Protein AF-A0A6L4ZQK4-F1 (afdb_monomer)

Solvent-accessible surface area (backbone atoms only — not comparable to full-atom values): 13920 Å² total; per-residue (Å²): 132,81,82,74,76,65,49,80,47,76,47,76,42,68,51,59,50,63,44,78,81,44,74,77,43,32,74,73,25,22,8,55,38,61,48,98,86,69,48,77,76,42,92,36,8,42,23,37,34,50,35,33,38,40,35,43,26,31,81,95,42,65,87,54,57,48,79,42,86,38,62,93,63,48,44,72,42,69,90,77,30,34,59,32,80,60,13,45,57,33,11,26,36,53,41,84,71,48,76,46,76,70,63,89,84,68,50,63,37,77,76,14,24,28,77,42,49,52,59,55,81,66,50,86,79,54,80,60,45,38,30,45,35,23,39,31,70,71,47,64,67,58,93,78,36,88,87,56,67,43,51,31,34,38,37,38,33,40,40,75,83,55,96,56,89,35,27,45,44,25,40,27,52,61,58,35,59,68,35,47,58,48,23,52,78,57,97,64,36,31,41,35,45,75,43,43,34,44,47,66,46,93,69,28,36,46,36,43,35,40,35,49,42,31,43,29,47,84,91,43,57,34,65,85,64,44,43,32,34,38,41,35,32,32,31,56,83,42,82,46,48,74,56,68,46,79,48,77,48,75,48,78,62,79,129

Radius of gyration: 21.52 Å; Cα contacts (8 Å, |Δi|>4): 621; chains: 1; bounding box: 56×50×65 Å

pLDDT: mean 87.92, std 11.18, range [45.53, 98.06]

Nearest PDB structures (foldseek):
  3t20-assembly1_A  TM=1.882E-01  e=3.904E+00  Pseudomonas aeruginosa
  8huc-assembly1_C  TM=1.708E-01  e=5.909E+00  Pseudomonas aeruginosa UCBPP-PA14
  8huc-assembly2_D  TM=1.720E-01  e=8.491E+00  Pseudomonas aeruginosa UCBPP-PA14

Secondary structure (DSSP, 8-state):
-PPPPPEEEEEEEEEEE-----TT--SS-BS-EE-TTS-EEE--BEEEEEEEEEEEEETTEEEEEEEEEE-TT-EE-GGG-BB-TTSHHHHS-EEEEEEEE--TT--TTTTT-EEPB-SS------SSEEEEEEEEE----GGGSSS---EEEEEEEEESS-SS--EEEEEE-TTB-TT-SEEEEETTEEEEEEEEEEEEETTTEEEEEEEEEEEEETTEEESSSSEEEEEEE--TTSS-SS--EEEEEEE----

Foldseek 3Di:
DPDADKDKDKDWDWDFDADDQFPQARLVQWHFDADPVRHTPDGFGWTKTGFMWMKIAHPVCRVRIDIDGDCPPMDTDPVPGDGDCLHCLLWAQWAFDGKDWDDAPDDVLQVLWAFAAEPGDADDEHPPKMWTKIKDFPADPPPPAPPDTFIKIKIWMFHDPDPDTHITITMHTAQGHRNAQWHDRDDQKIKHFDHWYWHDDPSQWIKIKGWFIWIAGPNDTPPPFWGKMKIWTGHSNSPDNNDIDIDIDTDGDDD

Structure (mmCIF, N/CA/C/O backbone):
data_AF-A0A6L4ZQK4-F1
#
_entry.id   AF-A0A6L4ZQK4-F1
#
loop_
_atom_site.group_PDB
_atom_site.id
_atom_site.type_symbol
_atom_site.label_atom_id
_atom_site.label_alt_id
_atom_site.label_comp_id
_atom_site.label_asym_id
_atom_site.label_entity_id
_atom_site.label_seq_id
_atom_site.pdbx_PDB_ins_code
_atom_site.Cartn_x
_atom_site.Cartn_y
_atom_site.Cartn_z
_atom_site.occupancy
_atom_site.B_iso_or_equiv
_atom_site.auth_seq_id
_atom_site.auth_comp_id
_atom_site.auth_asym_id
_atom_site.auth_atom_id
_atom_site.pdbx_PDB_model_num
ATOM 1 N N . MET A 1 1 ? 9.295 -18.823 -44.319 1.00 45.53 1 MET A N 1
ATOM 2 C CA . MET A 1 1 ? 10.252 -17.826 -43.798 1.00 45.53 1 MET A CA 1
ATOM 3 C C . MET A 1 1 ? 10.591 -18.244 -42.381 1.00 45.53 1 MET A C 1
ATOM 5 O O . MET A 1 1 ? 9.676 -18.327 -41.574 1.00 45.53 1 MET A O 1
ATOM 9 N N . GLN A 1 2 ? 11.841 -18.618 -42.104 1.00 47.19 2 GLN A N 1
ATOM 10 C CA . GLN A 1 2 ? 12.283 -18.809 -40.720 1.00 47.19 2 GLN A CA 1
ATOM 11 C C . GLN A 1 2 ? 12.341 -17.425 -40.070 1.00 47.19 2 GLN A C 1
ATOM 13 O O . GLN A 1 2 ? 12.891 -16.502 -40.668 1.00 47.19 2 GLN A O 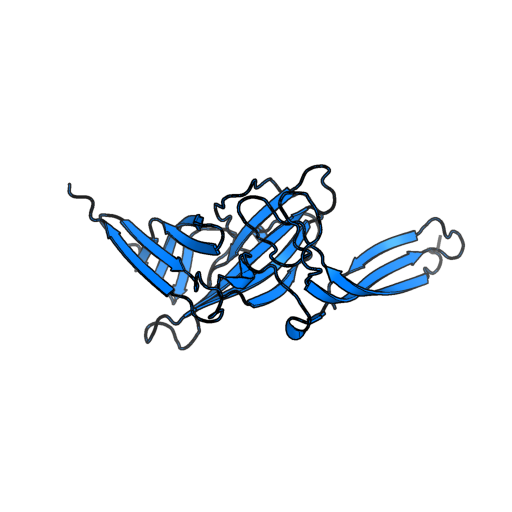1
ATOM 18 N N . ALA A 1 3 ? 11.732 -17.260 -38.897 1.00 57.50 3 ALA A N 1
ATOM 19 C CA . ALA A 1 3 ? 11.976 -16.073 -38.090 1.00 57.50 3 ALA A CA 1
ATOM 20 C C . ALA A 1 3 ? 13.483 -16.032 -37.790 1.00 57.50 3 ALA A C 1
ATOM 22 O O . ALA A 1 3 ? 14.018 -17.004 -37.256 1.00 57.50 3 ALA A O 1
ATOM 23 N N . GLY A 1 4 ? 14.170 -14.963 -38.206 1.00 67.19 4 GLY A N 1
ATOM 24 C CA . GLY A 1 4 ? 15.587 -14.775 -37.896 1.00 67.19 4 GLY A CA 1
ATOM 25 C C . GLY A 1 4 ? 15.814 -14.847 -36.385 1.00 67.19 4 GLY A C 1
ATOM 26 O O . GLY A 1 4 ? 14.946 -14.441 -35.608 1.00 67.19 4 GLY A O 1
ATOM 27 N N . ALA A 1 5 ? 16.953 -15.402 -35.964 1.00 84.88 5 ALA A N 1
ATOM 28 C CA . ALA A 1 5 ? 17.294 -15.516 -34.550 1.00 84.88 5 ALA A CA 1
ATOM 29 C C . ALA A 1 5 ? 17.278 -14.124 -33.893 1.00 84.88 5 ALA A C 1
ATOM 31 O O . ALA A 1 5 ? 17.961 -13.209 -34.355 1.00 84.88 5 ALA A O 1
ATOM 32 N N . ARG A 1 6 ? 16.477 -13.956 -32.835 1.00 91.75 6 ARG A N 1
ATOM 33 C CA . ARG A 1 6 ? 16.426 -12.711 -32.057 1.00 91.75 6 ARG A CA 1
ATOM 34 C C . ARG A 1 6 ? 17.542 -12.700 -31.017 1.00 91.75 6 ARG A C 1
ATOM 36 O O . ARG A 1 6 ? 17.917 -13.749 -30.494 1.00 91.75 6 ARG A O 1
ATOM 43 N N . VAL A 1 7 ? 18.065 -11.512 -30.730 1.00 93.94 7 VAL A N 1
ATOM 44 C CA . VAL A 1 7 ? 19.021 -11.284 -29.643 1.00 93.94 7 VAL A CA 1
ATOM 45 C C . VAL A 1 7 ? 18.247 -10.834 -28.411 1.00 93.94 7 VAL A C 1
ATOM 47 O O . VAL A 1 7 ? 17.473 -9.880 -28.487 1.00 93.94 7 VAL A O 1
ATOM 50 N N . GLU A 1 8 ? 18.487 -11.507 -27.287 1.00 95.44 8 GLU A N 1
ATOM 51 C CA . GLU A 1 8 ? 17.916 -11.177 -25.979 1.00 95.44 8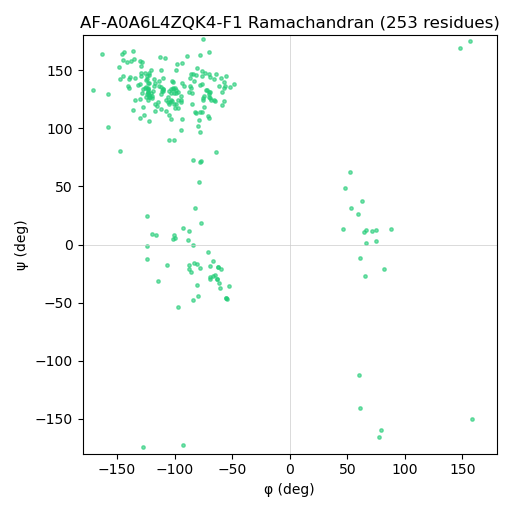 GLU A CA 1
ATOM 52 C C . GLU A 1 8 ? 18.957 -10.447 -25.125 1.00 95.44 8 GLU A C 1
ATOM 54 O O . GLU A 1 8 ? 20.126 -10.831 -25.066 1.00 95.44 8 GLU A O 1
ATOM 59 N N . THR A 1 9 ? 18.555 -9.369 -24.463 1.00 94.56 9 THR A N 1
ATOM 60 C CA . THR A 1 9 ? 19.410 -8.560 -23.587 1.00 94.56 9 THR A CA 1
ATOM 61 C C . THR A 1 9 ? 18.635 -8.163 -22.340 1.00 94.56 9 THR A C 1
ATOM 63 O O . THR A 1 9 ? 17.442 -7.885 -22.409 1.00 94.56 9 THR A O 1
ATOM 66 N N . ARG A 1 10 ? 19.312 -8.111 -21.190 1.00 96.00 10 ARG A N 1
ATOM 67 C CA . ARG A 1 10 ? 18.728 -7.657 -19.926 1.00 96.00 10 ARG A CA 1
ATOM 68 C C . ARG A 1 10 ? 19.518 -6.487 -19.365 1.00 96.00 10 ARG A C 1
ATOM 70 O O . ARG A 1 10 ? 20.721 -6.597 -19.144 1.00 96.00 10 ARG A O 1
ATOM 77 N N . PHE A 1 11 ? 18.814 -5.403 -19.073 1.00 96.69 11 PHE A N 1
ATOM 78 C CA . PHE A 1 11 ? 19.334 -4.264 -18.327 1.00 96.69 11 PHE A CA 1
ATOM 79 C C . PHE A 1 11 ? 18.888 -4.382 -16.873 1.00 96.69 11 PHE A C 1
ATOM 81 O O . PHE A 1 11 ? 17.707 -4.608 -16.622 1.00 96.69 11 PHE A O 1
ATOM 88 N N . LEU A 1 12 ? 19.819 -4.241 -15.929 1.00 97.25 12 LEU A N 1
ATOM 89 C CA . LEU A 1 12 ? 19.536 -4.287 -14.495 1.00 97.25 12 LEU A CA 1
ATOM 90 C C . LEU A 1 12 ? 19.715 -2.905 -13.873 1.00 97.25 12 LEU A C 1
ATOM 92 O O . LEU A 1 12 ? 20.738 -2.252 -14.076 1.00 97.25 12 LEU A O 1
ATOM 96 N N . PHE A 1 13 ? 18.729 -2.498 -13.082 1.00 97.06 13 PHE A N 1
ATOM 97 C CA . PHE A 1 13 ? 18.658 -1.199 -1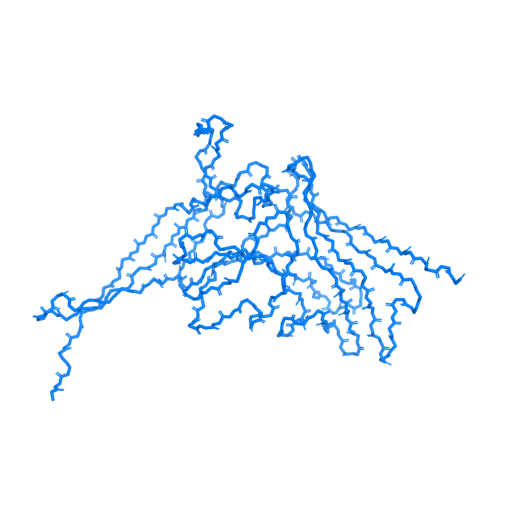2.432 1.00 97.06 13 PHE A CA 1
ATOM 98 C C . PHE A 1 13 ? 18.588 -1.340 -10.912 1.00 97.06 13 PHE A C 1
ATOM 100 O O . PHE A 1 13 ? 18.049 -2.304 -10.360 1.00 97.06 13 PHE A O 1
ATOM 107 N N . TRP A 1 14 ? 19.129 -0.319 -10.258 1.00 97.12 14 TRP A N 1
ATOM 108 C CA . TRP A 1 14 ? 19.282 -0.182 -8.816 1.00 97.12 14 TRP A CA 1
ATOM 109 C C . TRP A 1 14 ? 19.086 1.296 -8.499 1.00 97.12 14 TRP A C 1
ATOM 111 O O . TRP A 1 14 ? 19.493 2.150 -9.293 1.00 97.12 14 TRP A O 1
ATOM 121 N N . GLY A 1 15 ? 18.487 1.618 -7.362 1.00 96.50 15 GLY A N 1
ATOM 122 C CA . GLY A 1 15 ? 18.275 3.009 -6.983 1.00 96.50 15 GLY A CA 1
ATOM 123 C C . GLY A 1 15 ? 17.151 3.170 -5.979 1.00 96.50 15 GLY A C 1
ATOM 124 O O . GLY A 1 15 ? 16.895 2.277 -5.181 1.00 96.50 15 GLY A O 1
ATOM 125 N N . ASN A 1 16 ? 16.477 4.317 -6.026 1.00 96.44 16 ASN A N 1
ATOM 126 C CA . ASN A 1 16 ? 15.348 4.623 -5.156 1.00 96.44 16 ASN A CA 1
ATOM 127 C C . ASN A 1 16 ? 14.105 4.912 -6.001 1.00 96.44 16 ASN A C 1
ATOM 129 O O . ASN A 1 16 ? 14.143 5.770 -6.883 1.00 96.44 16 ASN A O 1
ATOM 133 N N . LEU A 1 17 ? 12.996 4.227 -5.718 1.00 95.81 17 LEU A N 1
ATOM 134 C CA . LEU A 1 17 ? 11.687 4.630 -6.225 1.00 95.81 17 LEU A CA 1
A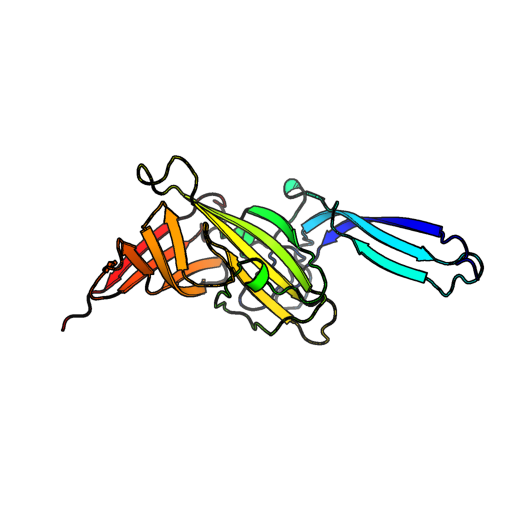TOM 135 C C . LEU A 1 17 ? 11.228 5.854 -5.428 1.00 95.81 17 LEU A C 1
ATOM 137 O O . LEU A 1 17 ? 11.072 5.788 -4.206 1.00 95.81 17 LEU A O 1
ATOM 141 N N . ASN A 1 18 ? 11.035 6.969 -6.126 1.00 95.38 18 ASN A N 1
ATOM 142 C CA . ASN A 1 18 ? 10.603 8.234 -5.546 1.00 95.38 18 ASN A CA 1
ATOM 143 C C . ASN A 1 18 ? 9.127 8.466 -5.895 1.00 95.38 18 ASN A C 1
ATOM 145 O O . ASN A 1 18 ? 8.814 8.999 -6.959 1.00 95.38 18 ASN A O 1
ATOM 149 N N . PHE A 1 19 ? 8.214 7.994 -5.043 1.00 94.88 19 PHE A N 1
ATOM 150 C CA . PHE A 1 19 ? 6.780 8.158 -5.281 1.00 94.88 19 PHE A CA 1
ATOM 151 C C . PHE A 1 19 ? 6.351 9.586 -4.975 1.00 94.88 19 PHE A C 1
ATOM 153 O O . PHE A 1 19 ? 6.892 10.224 -4.082 1.00 94.88 19 PHE A O 1
ATOM 160 N N . TYR A 1 20 ? 5.337 10.088 -5.674 1.00 91.00 20 TYR A N 1
ATOM 161 C CA . TYR A 1 20 ? 4.755 11.397 -5.381 1.00 91.00 20 TYR A CA 1
ATOM 162 C C . TYR A 1 20 ? 3.990 11.388 -4.041 1.00 91.00 20 TYR A C 1
ATOM 164 O O . TYR A 1 20 ? 3.367 10.384 -3.692 1.00 91.00 20 TYR A O 1
ATOM 172 N N . ASN A 1 21 ? 4.038 12.492 -3.284 1.00 91.31 21 ASN A N 1
ATOM 173 C CA . ASN A 1 21 ? 3.256 12.652 -2.051 1.00 91.31 21 ASN A CA 1
ATOM 174 C C . ASN A 1 21 ? 1.807 13.007 -2.402 1.00 91.31 21 ASN A C 1
ATOM 176 O O . ASN A 1 21 ? 1.542 14.129 -2.836 1.00 91.31 21 ASN A O 1
ATOM 180 N N . LEU A 1 22 ? 0.876 12.068 -2.227 1.00 90.94 22 LEU A N 1
ATOM 181 C CA . LEU A 1 22 ? -0.526 12.316 -2.549 1.00 90.94 22 LEU A CA 1
ATOM 182 C C . LEU A 1 22 ? -1.171 13.205 -1.469 1.00 90.94 22 LEU A C 1
ATOM 184 O O . LEU A 1 22 ? -1.139 12.841 -0.290 1.00 90.94 22 LEU A O 1
ATOM 188 N N . PRO A 1 23 ? -1.796 14.340 -1.836 1.00 87.69 23 PRO A N 1
ATOM 189 C CA . PRO A 1 23 ? -2.449 15.211 -0.864 1.00 87.69 23 PRO A CA 1
ATOM 190 C C . PRO A 1 23 ? -3.515 14.471 -0.047 1.00 87.69 23 PRO A C 1
ATOM 192 O O . PRO A 1 23 ? -4.330 13.740 -0.605 1.00 87.69 23 PRO A O 1
ATOM 195 N N . GLY A 1 24 ? -3.517 14.680 1.271 1.00 89.38 24 GLY A N 1
ATOM 196 C CA . GLY A 1 24 ? -4.501 14.108 2.200 1.00 89.38 24 GLY A CA 1
ATOM 197 C C . GLY A 1 24 ? -4.235 12.662 2.636 1.00 89.38 24 GLY A C 1
ATOM 198 O O . GLY A 1 24 ? -4.721 12.260 3.693 1.00 89.38 24 GLY A O 1
ATOM 199 N N . PHE A 1 25 ? -3.447 11.889 1.881 1.00 94.75 25 PHE A N 1
ATOM 200 C CA . PHE A 1 25 ? -3.132 10.501 2.221 1.00 94.75 25 PHE A CA 1
ATOM 201 C C . PHE A 1 25 ? -1.841 10.022 1.549 1.00 94.75 25 PHE A C 1
ATOM 203 O O . PHE A 1 25 ? -1.866 9.627 0.382 1.00 94.75 25 PHE A O 1
ATOM 210 N N . ASP A 1 26 ? -0.720 9.972 2.274 1.00 94.81 26 ASP A N 1
ATOM 211 C CA . ASP A 1 26 ? 0.553 9.498 1.709 1.00 94.81 26 ASP A CA 1
ATOM 212 C C . ASP A 1 26 ? 0.606 7.958 1.612 1.00 94.81 26 ASP A C 1
ATOM 214 O O . ASP A 1 26 ? 1.319 7.269 2.351 1.00 94.81 26 ASP A O 1
ATOM 218 N N . LEU A 1 27 ? -0.192 7.427 0.678 1.00 96.06 27 LEU A N 1
ATOM 219 C CA . LEU A 1 27 ? -0.404 6.004 0.414 1.00 96.06 27 LEU A CA 1
ATOM 220 C C . LEU A 1 27 ? 0.905 5.256 0.141 1.00 96.06 27 LEU A C 1
ATOM 222 O O . LEU A 1 27 ? 1.106 4.158 0.651 1.00 96.06 27 LEU A O 1
ATOM 226 N N . PHE A 1 28 ? 1.766 5.831 -0.703 1.00 97.00 28 PHE A N 1
ATOM 227 C CA . PHE A 1 28 ? 3.000 5.181 -1.143 1.00 97.00 28 PHE A CA 1
ATOM 228 C C . PHE A 1 28 ? 4.151 5.402 -0.173 1.00 97.00 28 PHE A C 1
ATOM 230 O O . PHE A 1 28 ? 5.060 4.581 -0.147 1.00 97.00 28 PHE A O 1
ATOM 237 N N . SER A 1 29 ? 4.107 6.469 0.633 1.00 96.75 29 SER A N 1
ATOM 238 C CA . SER A 1 29 ? 4.986 6.744 1.775 1.00 96.75 29 SER A CA 1
ATOM 239 C C . SER A 1 29 ? 6.470 6.991 1.491 1.00 96.75 29 SER A C 1
ATOM 241 O O . SER A 1 29 ? 7.133 7.682 2.264 1.00 96.75 29 SER A O 1
ATOM 243 N N . PHE A 1 30 ? 7.019 6.452 0.407 1.00 97.56 30 PHE A N 1
ATOM 244 C CA . PHE A 1 30 ? 8.435 6.530 0.075 1.00 97.56 30 PHE A CA 1
ATOM 245 C C . PHE A 1 30 ? 8.695 7.557 -1.022 1.00 97.56 30 PHE A C 1
ATOM 247 O O . PHE A 1 30 ? 8.159 7.462 -2.121 1.00 97.56 30 PHE A O 1
ATOM 254 N N . GLY A 1 31 ? 9.565 8.521 -0.752 1.00 95.75 31 GLY A N 1
ATOM 255 C CA . GLY A 1 31 ? 9.978 9.520 -1.729 1.00 95.75 31 GLY A CA 1
ATOM 256 C C . GLY A 1 31 ? 10.482 10.783 -1.056 1.00 95.75 31 GLY A C 1
ATOM 257 O O . GLY A 1 31 ? 10.417 10.916 0.167 1.00 95.75 31 GLY A O 1
ATOM 258 N N . SER A 1 32 ? 10.969 11.720 -1.860 1.00 94.75 32 SER A N 1
ATOM 259 C CA . SER A 1 32 ? 11.407 13.023 -1.378 1.00 94.75 32 SER A CA 1
ATOM 260 C C . SER A 1 32 ? 10.257 13.758 -0.689 1.00 94.75 32 SER A C 1
ATOM 262 O O . SER A 1 32 ? 9.087 13.658 -1.087 1.00 94.75 32 SER A O 1
ATOM 264 N N . ALA A 1 33 ? 10.595 14.485 0.371 1.00 91.50 33 ALA A N 1
ATOM 265 C CA . ALA A 1 33 ? 9.687 15.383 1.065 1.00 91.50 33 ALA A CA 1
ATOM 266 C C . ALA A 1 33 ? 9.972 16.821 0.632 1.00 91.50 33 ALA A C 1
ATOM 268 O O . ALA A 1 33 ? 11.129 17.224 0.511 1.00 91.50 33 ALA A O 1
ATOM 269 N N . TYR A 1 34 ? 8.908 17.596 0.437 1.00 89.62 34 TYR A N 1
ATOM 270 C CA . TYR A 1 34 ? 8.971 18.994 0.024 1.00 89.62 34 TYR A CA 1
ATOM 271 C C . TYR A 1 34 ? 8.217 19.857 1.034 1.00 89.62 34 TYR A C 1
ATOM 273 O O . TYR A 1 34 ? 7.206 19.421 1.590 1.00 89.62 34 TYR A O 1
ATOM 281 N N . ASN A 1 35 ? 8.700 21.073 1.282 1.00 86.25 35 ASN A N 1
ATOM 282 C CA . ASN A 1 35 ? 7.952 22.059 2.057 1.00 86.25 35 ASN A CA 1
ATOM 283 C C . ASN A 1 35 ? 6.802 22.662 1.228 1.00 86.25 35 ASN A C 1
ATOM 285 O O . ASN A 1 35 ? 6.641 22.383 0.040 1.00 86.25 35 ASN A O 1
ATOM 289 N N . GLN A 1 36 ? 6.001 23.527 1.853 1.00 84.25 36 GLN A N 1
ATOM 290 C CA . GLN A 1 36 ? 4.870 24.195 1.196 1.00 84.25 36 GLN A CA 1
ATOM 291 C C . GLN A 1 36 ? 5.292 25.104 0.028 1.00 84.25 36 GLN A C 1
ATOM 293 O O . GLN A 1 36 ? 4.474 25.420 -0.830 1.00 84.25 36 GLN A O 1
ATOM 298 N N . GLN A 1 37 ? 6.562 25.512 -0.021 1.00 87.38 37 GLN A N 1
ATOM 299 C CA . GLN A 1 37 ? 7.158 26.300 -1.098 1.00 87.38 37 GLN A CA 1
ATOM 300 C C . GLN A 1 37 ? 7.729 25.423 -2.229 1.00 87.38 37 GLN A C 1
ATOM 302 O O . GLN A 1 37 ? 8.342 25.948 -3.156 1.00 87.38 37 GLN A O 1
ATOM 307 N N . GLY A 1 38 ? 7.553 24.098 -2.164 1.00 85.00 38 GLY A N 1
ATOM 308 C CA . GLY A 1 38 ? 8.045 23.153 -3.167 1.00 85.00 38 GLY A CA 1
ATOM 309 C C . GLY A 1 38 ? 9.553 22.902 -3.113 1.00 85.00 38 GLY A C 1
ATOM 310 O O . GLY A 1 38 ? 10.104 22.316 -4.040 1.00 85.00 38 GLY A O 1
ATOM 311 N N . GLN A 1 39 ? 10.238 23.329 -2.051 1.00 88.69 39 GLN A N 1
ATOM 312 C CA . GLN A 1 39 ? 11.659 23.051 -1.858 1.00 88.69 39 GLN A CA 1
ATOM 313 C C . GLN A 1 39 ? 11.829 21.691 -1.191 1.00 88.69 39 GLN A C 1
ATOM 315 O O . GLN A 1 39 ? 11.139 21.380 -0.218 1.00 88.69 39 GLN A O 1
ATOM 320 N N . GLU A 1 40 ? 12.754 20.887 -1.708 1.00 89.69 40 GLU A N 1
ATOM 321 C CA . GLU A 1 40 ? 13.072 19.583 -1.133 1.00 89.69 40 GLU A CA 1
ATOM 322 C C . GLU A 1 40 ? 13.694 19.760 0.255 1.00 89.69 40 GLU A C 1
ATOM 324 O O . GLU A 1 40 ? 14.682 20.474 0.422 1.00 89.69 40 GLU A O 1
ATOM 329 N N . ILE A 1 41 ? 13.093 19.118 1.255 1.00 89.44 41 ILE A N 1
ATOM 330 C CA . ILE A 1 41 ? 13.560 19.134 2.648 1.00 89.44 41 ILE A CA 1
ATOM 331 C C . ILE A 1 41 ? 14.208 17.810 3.057 1.00 89.44 41 ILE A C 1
ATOM 333 O O . ILE A 1 41 ? 14.917 17.755 4.057 1.00 89.44 41 ILE A O 1
ATOM 337 N N . SER A 1 42 ? 13.968 16.736 2.303 1.00 88.06 42 SER A N 1
ATOM 338 C CA . SER A 1 42 ? 14.593 15.435 2.524 1.00 88.06 42 SER A CA 1
ATOM 339 C C . SER A 1 42 ? 14.566 14.617 1.238 1.00 88.06 42 SER A C 1
ATOM 341 O O . SER A 1 42 ? 13.501 14.463 0.634 1.00 88.06 42 SER A O 1
ATOM 343 N N . GLN A 1 43 ? 15.725 14.078 0.856 1.00 88.94 43 GLN A N 1
ATOM 344 C CA . GLN A 1 43 ? 15.839 13.106 -0.224 1.00 88.94 43 GLN A CA 1
ATOM 345 C C . GLN A 1 43 ? 15.487 11.722 0.319 1.00 88.94 43 GLN A C 1
ATOM 347 O O . GLN A 1 43 ? 16.210 11.176 1.152 1.00 88.94 43 GLN A O 1
ATOM 352 N N . GLY A 1 44 ? 14.372 11.167 -0.152 1.00 92.69 44 GLY A N 1
ATOM 353 C CA . GLY A 1 44 ? 13.863 9.872 0.290 1.00 92.69 44 GLY A CA 1
ATOM 354 C C . GLY A 1 44 ? 13.583 8.921 -0.865 1.00 92.69 44 GLY A C 1
ATOM 355 O O . GLY A 1 44 ? 13.865 9.212 -2.028 1.00 92.69 44 GLY A O 1
ATOM 356 N N . GLY A 1 45 ? 13.002 7.771 -0.541 1.00 97.00 45 GLY A N 1
ATOM 357 C CA . GLY A 1 45 ? 12.608 6.781 -1.535 1.00 97.00 45 GLY A CA 1
ATOM 358 C C . GLY A 1 45 ? 12.705 5.349 -1.039 1.00 97.00 45 GLY A C 1
ATOM 359 O O . GLY A 1 45 ? 13.243 5.062 0.031 1.00 97.00 45 GLY A O 1
ATOM 360 N N . LEU A 1 46 ? 12.136 4.453 -1.837 1.00 98.00 46 LEU A N 1
ATOM 361 C CA . LEU A 1 46 ? 12.159 3.019 -1.600 1.00 98.00 46 LEU A CA 1
ATOM 362 C C . LEU A 1 46 ? 13.348 2.433 -2.357 1.00 98.00 46 LEU A C 1
ATOM 364 O O . LEU A 1 46 ? 13.334 2.383 -3.589 1.00 98.00 46 LEU A O 1
ATOM 368 N N . ASN A 1 47 ? 14.380 2.034 -1.619 1.00 98.06 47 ASN A N 1
ATOM 369 C CA . ASN A 1 47 ? 15.601 1.500 -2.194 1.00 98.06 47 ASN A CA 1
ATOM 370 C C . ASN A 1 47 ? 15.345 0.126 -2.815 1.00 98.06 47 ASN A C 1
ATOM 372 O O . ASN A 1 47 ? 14.747 -0.747 -2.180 1.00 98.06 47 ASN A O 1
ATOM 376 N N . PHE A 1 48 ? 15.795 -0.062 -4.052 1.00 97.69 48 PHE A N 1
ATOM 377 C CA . PHE A 1 48 ? 15.614 -1.295 -4.797 1.00 97.69 48 PHE A CA 1
ATOM 378 C C . PHE A 1 48 ? 16.870 -1.716 -5.560 1.00 97.69 48 PHE A C 1
ATOM 380 O O . PHE A 1 48 ? 17.719 -0.907 -5.943 1.00 97.69 48 PHE A O 1
ATOM 387 N N . SER A 1 49 ? 16.921 -3.009 -5.857 1.00 97.44 49 SER A N 1
ATOM 388 C CA . SER A 1 49 ? 17.882 -3.650 -6.752 1.00 97.44 49 SER A CA 1
ATOM 389 C C . SER A 1 49 ? 17.171 -4.642 -7.671 1.00 97.44 49 SER A C 1
ATOM 391 O O . SER A 1 49 ? 16.015 -4.999 -7.430 1.00 97.44 49 SER A O 1
ATOM 393 N N . ASN A 1 50 ? 17.863 -5.093 -8.721 1.00 96.25 50 ASN A N 1
ATOM 394 C CA . ASN A 1 50 ? 17.392 -6.129 -9.647 1.00 96.25 50 ASN A CA 1
ATOM 395 C C . ASN A 1 50 ? 16.082 -5.805 -10.386 1.00 96.25 50 ASN A C 1
ATOM 397 O O . ASN A 1 50 ? 15.374 -6.711 -10.830 1.00 96.25 50 ASN A O 1
ATOM 401 N N . LEU A 1 51 ? 15.765 -4.523 -10.570 1.00 95.81 51 LEU A N 1
ATOM 402 C CA . LEU A 1 51 ? 14.735 -4.149 -11.532 1.00 95.81 51 LEU A CA 1
ATOM 403 C C . LEU A 1 51 ? 15.269 -4.427 -12.938 1.00 95.81 51 LEU A C 1
ATOM 405 O O . LEU A 1 51 ? 16.339 -3.929 -13.287 1.00 95.81 51 LEU A O 1
ATOM 409 N N . ALA A 1 52 ? 14.540 -5.195 -13.742 1.00 96.12 52 ALA A N 1
ATOM 410 C CA . ALA A 1 52 ? 14.987 -5.583 -15.069 1.00 96.12 52 ALA A CA 1
ATOM 411 C C . ALA A 1 52 ? 14.169 -4.907 -16.175 1.00 96.12 52 ALA A C 1
ATOM 413 O O . ALA A 1 52 ? 12.951 -4.750 -16.079 1.00 96.12 52 ALA A O 1
ATOM 414 N N . ILE A 1 53 ? 14.850 -4.561 -17.264 1.00 95.31 53 ILE A N 1
ATOM 415 C CA . ILE A 1 53 ? 14.220 -4.336 -18.563 1.00 95.31 53 ILE A CA 1
ATOM 416 C C . ILE A 1 53 ? 14.785 -5.386 -19.512 1.00 95.31 53 ILE A C 1
ATOM 418 O O . ILE A 1 53 ? 15.987 -5.398 -19.788 1.00 95.31 53 ILE A O 1
ATOM 422 N N . ASP A 1 54 ? 13.916 -6.275 -19.981 1.00 95.75 54 ASP A N 1
ATOM 423 C CA . ASP A 1 54 ? 14.246 -7.280 -20.986 1.00 95.75 54 ASP A CA 1
ATOM 424 C C . ASP A 1 54 ? 14.037 -6.675 -22.378 1.00 95.75 54 ASP A C 1
ATOM 426 O O . ASP A 1 54 ? 13.000 -6.071 -22.649 1.00 95.75 54 ASP A O 1
ATOM 430 N N . MET A 1 55 ? 15.019 -6.819 -23.260 1.00 95.69 55 MET A N 1
ATOM 431 C CA . MET A 1 55 ? 14.985 -6.341 -24.636 1.00 95.69 55 MET A CA 1
ATOM 432 C C . MET A 1 55 ? 15.201 -7.512 -25.587 1.00 95.69 55 MET A C 1
ATOM 434 O O . MET A 1 55 ? 16.201 -8.217 -25.482 1.00 95.69 55 MET A O 1
ATOM 438 N N . SER A 1 56 ? 14.306 -7.651 -26.561 1.00 95.88 56 SER A N 1
ATOM 439 C CA . SER A 1 56 ? 14.439 -8.601 -27.666 1.00 95.88 56 SER A CA 1
ATOM 440 C C . SER A 1 56 ? 14.457 -7.835 -28.978 1.00 95.88 56 SER A C 1
ATOM 442 O O . SER A 1 56 ? 13.545 -7.043 -29.230 1.00 95.88 56 SER A O 1
ATOM 444 N N . PHE A 1 57 ? 15.448 -8.058 -29.840 1.00 94.94 57 PHE A N 1
ATOM 445 C CA . PHE A 1 57 ? 15.507 -7.393 -31.146 1.00 94.94 57 PHE A CA 1
ATOM 446 C C . PHE A 1 57 ? 16.018 -8.298 -32.267 1.00 94.94 57 PHE A C 1
ATOM 448 O O . PHE A 1 57 ? 16.719 -9.284 -32.032 1.00 94.94 57 PHE A O 1
ATOM 455 N N . ASN A 1 58 ? 15.664 -7.951 -33.505 1.00 93.56 58 ASN A N 1
ATOM 456 C CA . ASN A 1 58 ? 16.215 -8.596 -34.693 1.00 93.56 58 ASN A CA 1
ATOM 457 C C . ASN A 1 58 ? 17.560 -7.937 -35.077 1.00 93.56 58 ASN A C 1
ATOM 459 O O . ASN A 1 58 ? 17.572 -6.741 -35.378 1.00 93.56 58 ASN A O 1
ATOM 463 N N . PRO A 1 59 ? 18.688 -8.673 -35.122 1.00 90.38 59 PRO A N 1
ATOM 464 C CA . PRO A 1 59 ? 19.987 -8.096 -35.474 1.00 90.38 59 PRO A CA 1
ATOM 465 C C . PRO A 1 59 ? 20.053 -7.572 -36.917 1.00 90.38 59 PRO A C 1
ATOM 467 O O . PRO A 1 59 ? 20.799 -6.634 -37.187 1.00 90.38 59 PRO A O 1
ATOM 470 N N . GLU A 1 60 ? 19.249 -8.116 -37.835 1.00 91.19 60 GLU A N 1
ATOM 471 C CA . GLU A 1 60 ? 19.160 -7.651 -39.227 1.00 91.19 60 GLU A CA 1
ATOM 472 C C . GLU A 1 60 ? 18.272 -6.404 -39.375 1.00 91.19 60 GLU A C 1
ATOM 474 O O . GLU A 1 60 ? 18.324 -5.703 -40.386 1.00 91.19 60 GLU A O 1
ATOM 479 N N . LYS A 1 61 ? 17.448 -6.107 -38.361 1.00 89.62 61 LYS A N 1
ATOM 480 C CA . LYS A 1 61 ? 16.555 -4.946 -38.325 1.00 89.62 61 LYS A CA 1
ATOM 481 C C . LYS A 1 61 ? 16.393 -4.454 -36.889 1.00 89.62 61 LYS A C 1
ATOM 483 O O . LYS A 1 61 ? 15.384 -4.714 -36.242 1.00 89.62 61 LYS A O 1
ATOM 488 N N . THR A 1 62 ? 17.368 -3.697 -36.400 1.00 82.19 62 THR A N 1
ATOM 489 C CA . THR A 1 62 ? 17.430 -3.248 -34.995 1.00 82.19 62 THR A CA 1
ATOM 490 C C . THR A 1 62 ? 16.262 -2.355 -34.560 1.00 82.19 62 THR A C 1
ATOM 492 O O . THR A 1 62 ? 15.976 -2.258 -33.369 1.00 82.19 62 THR A O 1
ATOM 495 N N . SER A 1 63 ? 15.545 -1.739 -35.506 1.00 87.00 63 SER A N 1
ATOM 496 C CA . SER A 1 63 ? 14.302 -1.007 -35.230 1.00 87.00 63 SER A CA 1
ATOM 497 C C . SER A 1 63 ? 13.130 -1.913 -34.833 1.00 87.00 63 SER A C 1
ATOM 499 O O . SER A 1 63 ? 12.176 -1.432 -34.230 1.00 87.00 63 SER A O 1
ATOM 501 N N . ASP A 1 64 ? 13.202 -3.215 -35.120 1.00 90.56 64 ASP A N 1
ATOM 502 C CA . ASP A 1 64 ? 12.304 -4.236 -34.578 1.00 90.56 64 ASP A CA 1
ATOM 503 C C . ASP A 1 64 ? 12.810 -4.695 -33.201 1.00 90.56 64 ASP A C 1
ATOM 505 O O . ASP A 1 64 ? 13.373 -5.783 -33.045 1.00 90.56 64 ASP A O 1
ATOM 509 N N . SER A 1 65 ? 12.644 -3.822 -32.205 1.00 92.44 65 SER A N 1
ATOM 510 C CA . SER A 1 65 ? 12.951 -4.105 -30.802 1.00 92.44 65 SER A CA 1
ATOM 511 C C . SER A 1 65 ? 11.701 -4.028 -29.931 1.00 92.44 65 SER A C 1
ATOM 513 O O . SER A 1 65 ? 10.828 -3.183 -30.129 1.00 92.44 65 SER A O 1
ATOM 515 N N . SER A 1 66 ? 11.623 -4.919 -28.948 1.00 93.62 66 SER A N 1
ATOM 516 C CA . SER A 1 66 ? 10.582 -4.935 -27.924 1.00 93.62 66 SER A CA 1
ATOM 517 C C . SER A 1 66 ? 11.222 -4.859 -26.548 1.00 93.62 66 SER A C 1
ATOM 519 O O . SER A 1 66 ? 12.169 -5.599 -26.278 1.00 93.62 66 SER A O 1
ATOM 521 N N . PHE A 1 67 ? 10.675 -4.009 -25.682 1.00 92.88 67 PHE A N 1
ATOM 522 C CA . PHE A 1 67 ? 11.101 -3.868 -24.294 1.00 92.88 67 PHE A CA 1
ATOM 523 C C . PHE A 1 67 ? 10.001 -4.369 -23.366 1.00 92.88 67 PHE A C 1
ATOM 525 O O . PHE A 1 67 ? 8.833 -4.024 -23.544 1.00 92.88 67 PHE A O 1
ATOM 532 N N . ASN A 1 68 ? 10.383 -5.145 -22.360 1.00 91.56 68 ASN A N 1
ATOM 533 C CA . ASN A 1 68 ? 9.490 -5.618 -21.321 1.00 91.56 68 ASN A CA 1
ATOM 534 C C . ASN A 1 68 ? 10.016 -5.192 -19.951 1.00 91.56 68 ASN A C 1
ATOM 536 O O . ASN A 1 68 ? 11.149 -5.499 -19.577 1.00 91.56 68 ASN A O 1
ATOM 540 N N . PHE A 1 69 ? 9.177 -4.487 -19.200 1.00 90.88 69 PHE A N 1
ATOM 541 C CA . PHE A 1 69 ? 9.466 -4.140 -17.816 1.00 90.88 69 PHE A CA 1
ATOM 542 C C . PHE A 1 69 ? 9.260 -5.378 -16.945 1.00 90.88 69 PHE A C 1
ATOM 544 O O . PHE A 1 69 ? 8.185 -5.978 -16.975 1.00 90.88 69 PHE A O 1
ATOM 551 N N . ASN A 1 70 ? 10.280 -5.774 -16.190 1.00 91.25 70 ASN A N 1
ATOM 552 C CA . ASN A 1 70 ? 10.285 -7.026 -15.451 1.00 91.25 70 ASN A CA 1
ATOM 553 C C . ASN A 1 70 ? 10.694 -6.792 -13.994 1.00 91.25 70 ASN A C 1
ATOM 555 O O . ASN A 1 70 ? 11.859 -6.537 -13.682 1.00 91.25 70 ASN A O 1
ATOM 559 N N . ILE A 1 71 ? 9.722 -6.931 -13.092 1.00 92.00 71 ILE A N 1
ATOM 560 C CA . ILE A 1 71 ? 9.949 -6.810 -11.647 1.00 92.00 71 ILE A CA 1
ATOM 561 C C . ILE A 1 71 ? 10.070 -8.161 -10.934 1.00 92.00 71 ILE A C 1
ATOM 563 O O . ILE A 1 71 ? 10.141 -8.190 -9.712 1.00 92.00 71 ILE A O 1
ATOM 567 N N . SER A 1 72 ? 10.083 -9.289 -11.654 1.00 89.94 72 SER A N 1
ATOM 568 C CA . SER A 1 72 ? 10.043 -10.633 -11.041 1.00 89.94 72 SER A CA 1
ATOM 569 C C . SER A 1 72 ? 11.208 -10.924 -10.090 1.00 89.94 72 SER A C 1
ATOM 571 O O . SER A 1 72 ? 11.102 -11.812 -9.247 1.00 89.94 72 SER A O 1
ATOM 573 N N . GLN A 1 73 ? 12.310 -10.184 -10.225 1.00 91.94 73 GLN A N 1
ATOM 574 C CA . GLN A 1 73 ? 13.505 -10.309 -9.396 1.00 91.94 73 GLN A CA 1
ATOM 575 C C . GLN A 1 73 ? 13.794 -9.057 -8.566 1.00 91.94 73 GLN A C 1
ATOM 577 O O . GLN A 1 73 ? 14.855 -9.003 -7.949 1.00 91.94 73 GLN A O 1
ATOM 582 N N . ILE A 1 74 ? 12.892 -8.065 -8.539 1.00 95.50 74 ILE A N 1
ATOM 583 C CA . ILE A 1 74 ? 13.118 -6.841 -7.767 1.00 95.50 74 ILE A CA 1
ATOM 584 C C . ILE A 1 74 ? 13.251 -7.176 -6.279 1.00 95.50 74 ILE A C 1
ATOM 586 O O . ILE A 1 74 ? 12.486 -7.971 -5.731 1.00 95.50 74 ILE A O 1
ATOM 590 N N . ILE A 1 75 ? 14.224 -6.556 -5.619 1.00 95.62 75 ILE A N 1
ATOM 591 C CA . ILE A 1 75 ? 14.446 -6.690 -4.178 1.00 95.62 75 ILE A CA 1
ATOM 592 C C . ILE A 1 75 ? 14.439 -5.296 -3.572 1.00 95.62 75 ILE A C 1
ATOM 594 O O . ILE A 1 75 ? 15.082 -4.394 -4.108 1.00 95.62 75 ILE A O 1
ATOM 598 N N . PHE A 1 76 ? 13.744 -5.135 -2.447 1.00 97.19 76 PHE A N 1
ATOM 599 C CA . PHE A 1 76 ? 13.732 -3.893 -1.683 1.00 97.19 76 PHE A CA 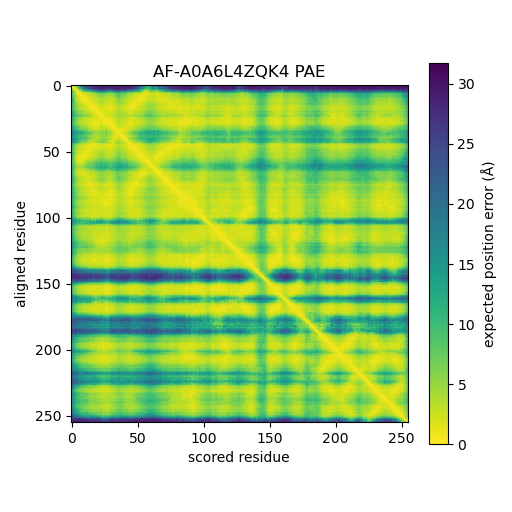1
ATOM 600 C C . PHE A 1 76 ? 14.645 -3.974 -0.469 1.00 97.19 76 PHE A C 1
ATOM 602 O O . PHE A 1 76 ? 14.574 -4.927 0.308 1.00 97.19 76 PHE A O 1
ATOM 609 N N . ASP A 1 77 ? 15.449 -2.934 -0.280 1.00 96.75 77 ASP A N 1
ATOM 610 C CA . ASP A 1 77 ? 16.249 -2.751 0.922 1.00 96.75 77 ASP A CA 1
ATOM 611 C C . ASP A 1 77 ? 15.559 -1.740 1.838 1.00 96.75 77 ASP A C 1
ATOM 613 O O . ASP A 1 77 ? 15.769 -0.529 1.757 1.00 96.75 77 ASP A O 1
ATOM 617 N N . ILE A 1 78 ? 14.703 -2.250 2.724 1.00 95.25 78 ILE A N 1
ATOM 618 C CA . ILE A 1 78 ? 13.973 -1.413 3.683 1.00 95.25 78 ILE A CA 1
ATOM 619 C C . ILE A 1 78 ? 14.918 -0.692 4.648 1.00 95.25 78 ILE A C 1
ATOM 621 O O . ILE A 1 78 ? 14.597 0.413 5.072 1.00 95.25 78 ILE A O 1
ATOM 625 N N . SER A 1 79 ? 16.081 -1.269 4.963 1.00 94.56 79 SER A N 1
ATOM 626 C CA . SER A 1 79 ? 17.033 -0.662 5.900 1.00 94.56 79 SER A CA 1
ATOM 627 C C . SER A 1 79 ? 17.691 0.601 5.339 1.00 94.56 79 SER A C 1
ATOM 629 O O . SER A 1 79 ? 17.984 1.522 6.096 1.00 94.56 79 SER A O 1
ATOM 631 N N . ASN A 1 80 ? 17.843 0.667 4.013 1.00 95.56 80 ASN A N 1
ATOM 632 C CA . ASN A 1 80 ? 18.343 1.834 3.282 1.00 95.56 80 ASN A CA 1
ATOM 633 C C . ASN A 1 80 ? 17.229 2.660 2.616 1.00 95.56 80 ASN A C 1
ATOM 635 O O . ASN A 1 80 ? 17.508 3.615 1.892 1.00 95.56 80 ASN A O 1
ATOM 639 N N . SER A 1 81 ? 15.963 2.306 2.843 1.00 96.56 81 SER A N 1
ATOM 640 C CA . SER A 1 81 ? 14.814 3.072 2.362 1.00 96.56 81 SER A CA 1
ATOM 641 C C . SER A 1 81 ? 14.441 4.166 3.352 1.00 96.56 81 SER A C 1
ATOM 643 O O . SER A 1 81 ? 14.459 3.959 4.563 1.00 96.56 81 SER A O 1
ATOM 645 N N . LEU A 1 82 ? 14.016 5.317 2.835 1.00 95.94 82 LEU A N 1
ATOM 646 C CA . LEU A 1 82 ? 13.571 6.441 3.652 1.00 95.94 82 LEU A CA 1
ATOM 647 C C . LEU A 1 82 ? 12.136 6.819 3.282 1.00 95.94 82 LEU A C 1
ATOM 649 O O . LEU A 1 82 ? 11.874 7.398 2.223 1.00 95.94 82 LEU A O 1
ATOM 653 N N . ALA A 1 83 ? 11.204 6.469 4.168 1.00 95.81 83 ALA A N 1
ATOM 654 C CA . ALA A 1 83 ? 9.821 6.923 4.095 1.00 95.81 83 ALA A CA 1
ATOM 655 C C . ALA A 1 83 ? 9.689 8.342 4.654 1.00 95.81 83 ALA A C 1
ATOM 657 O O . ALA A 1 83 ? 10.439 8.741 5.547 1.00 95.81 83 ALA A O 1
ATOM 658 N N . ARG A 1 84 ? 8.701 9.100 4.171 1.00 95.06 84 ARG A N 1
ATOM 659 C CA . ARG A 1 84 ? 8.402 10.424 4.727 1.00 95.06 84 ARG A CA 1
ATOM 660 C C . ARG A 1 84 ? 7.947 10.289 6.175 1.00 95.06 84 ARG A C 1
ATOM 662 O O . ARG A 1 84 ? 7.265 9.322 6.530 1.00 95.06 84 ARG A O 1
ATOM 669 N N . SER A 1 85 ? 8.285 11.277 7.001 1.00 92.88 85 SER A N 1
ATOM 670 C CA . SER A 1 85 ? 7.972 11.267 8.435 1.00 92.88 85 SER A CA 1
ATOM 671 C C . SER A 1 85 ? 6.480 11.077 8.696 1.00 92.88 85 SER A C 1
ATOM 673 O O . SER A 1 85 ? 6.128 10.207 9.473 1.00 92.88 85 SER A O 1
ATOM 675 N N . ASN A 1 86 ? 5.620 11.801 7.972 1.00 92.94 86 ASN A N 1
ATOM 676 C CA . ASN A 1 86 ? 4.171 11.828 8.210 1.00 92.94 86 ASN A CA 1
ATOM 677 C C . ASN A 1 86 ? 3.403 10.797 7.363 1.00 92.94 86 ASN A C 1
ATOM 679 O O . ASN A 1 86 ? 2.189 10.892 7.197 1.00 92.94 86 ASN A O 1
ATOM 683 N N . SER A 1 87 ? 4.107 9.840 6.761 1.00 95.38 87 SER A N 1
ATOM 684 C CA . SER A 1 87 ? 3.500 8.900 5.822 1.00 95.38 87 SER A CA 1
ATOM 685 C C . SER A 1 87 ? 2.716 7.775 6.493 1.00 95.38 87 SER A C 1
ATOM 687 O O . SER A 1 87 ? 2.929 7.472 7.669 1.00 95.38 87 SER A O 1
ATOM 689 N N . LEU A 1 88 ? 1.858 7.097 5.719 1.00 96.69 88 LEU A N 1
ATOM 690 C CA . LEU A 1 88 ? 1.131 5.913 6.180 1.00 96.69 88 LEU A CA 1
ATOM 691 C C . LEU A 1 88 ? 2.094 4.847 6.722 1.00 96.69 88 LEU A C 1
ATOM 693 O O . LEU A 1 88 ? 1.885 4.332 7.815 1.00 96.69 88 LEU A O 1
ATOM 697 N N . TYR A 1 89 ? 3.173 4.544 5.994 1.00 96.38 89 TYR A N 1
ATOM 698 C CA . TYR A 1 89 ? 4.171 3.556 6.411 1.00 96.38 89 TYR A CA 1
ATOM 699 C C . TYR A 1 89 ? 4.852 3.940 7.732 1.00 96.38 89 TYR A C 1
ATOM 701 O O . TYR A 1 89 ? 5.199 3.059 8.510 1.00 96.38 89 TYR A O 1
ATOM 709 N N . SER A 1 90 ? 5.045 5.234 8.008 1.00 95.50 90 SER A N 1
ATOM 710 C CA . SER A 1 90 ? 5.692 5.712 9.240 1.00 95.50 90 SER A CA 1
ATOM 711 C C . SER A 1 90 ? 4.796 5.701 10.477 1.00 95.50 90 SER A C 1
ATOM 713 O O . SER A 1 90 ? 5.324 5.675 11.585 1.00 95.50 90 SER A O 1
ATOM 715 N N . HIS A 1 91 ? 3.474 5.680 10.304 1.00 96.81 91 HIS A N 1
ATOM 716 C CA . HIS A 1 91 ? 2.504 5.804 11.400 1.00 96.81 91 HIS A CA 1
ATOM 717 C C . HIS A 1 91 ? 1.504 4.646 11.502 1.00 96.81 91 HIS A C 1
ATOM 719 O O . HIS A 1 91 ? 0.650 4.631 12.389 1.00 96.81 91 HIS A O 1
ATOM 725 N N . PHE A 1 92 ? 1.582 3.670 10.601 1.00 96.88 92 PHE A N 1
ATOM 726 C CA . PHE A 1 92 ? 0.719 2.497 10.587 1.00 96.88 92 PHE A CA 1
ATOM 727 C C . PHE A 1 92 ? 1.579 1.235 10.428 1.00 96.88 92 PHE A C 1
ATOM 729 O O . PHE A 1 92 ? 2.506 1.254 9.614 1.00 96.88 92 PHE A O 1
ATOM 736 N N . PRO A 1 93 ? 1.308 0.142 11.173 1.00 95.38 93 PRO A N 1
ATOM 737 C CA . PRO A 1 93 ? 2.196 -1.021 11.257 1.00 95.38 93 PRO A CA 1
ATOM 738 C C . PRO A 1 93 ? 2.103 -1.908 10.008 1.00 95.38 93 PRO A C 1
ATOM 740 O O . PRO A 1 93 ? 1.534 -3.002 10.002 1.00 95.38 93 PRO A O 1
ATOM 743 N N . LEU A 1 94 ? 2.649 -1.387 8.914 1.00 96.38 94 LEU A N 1
ATOM 744 C CA . LEU A 1 94 ? 2.737 -2.023 7.613 1.00 96.38 94 LEU A CA 1
ATOM 745 C C . LEU A 1 94 ? 4.144 -2.562 7.392 1.00 96.38 94 LEU A C 1
ATOM 747 O O . LEU A 1 94 ? 5.139 -1.898 7.680 1.00 96.38 94 LEU A O 1
ATOM 751 N N . LYS A 1 95 ? 4.228 -3.739 6.779 1.00 95.94 95 LYS A N 1
ATOM 752 C CA . LYS A 1 95 ? 5.480 -4.315 6.291 1.00 95.94 95 LYS A CA 1
ATOM 753 C C . LYS A 1 95 ? 5.432 -4.404 4.778 1.00 95.94 95 LYS A C 1
ATOM 755 O O . LYS A 1 95 ? 4.531 -5.045 4.253 1.00 95.94 95 LYS A O 1
ATOM 760 N N . LEU A 1 96 ? 6.374 -3.798 4.059 1.00 96.88 96 LEU A N 1
ATOM 761 C CA . LEU A 1 96 ? 6.427 -3.981 2.607 1.00 96.88 96 LEU A CA 1
ATOM 762 C C . LEU A 1 96 ? 6.751 -5.449 2.290 1.00 96.88 96 LEU A C 1
ATOM 764 O O . LEU A 1 96 ? 7.769 -5.969 2.745 1.00 96.88 96 LEU A O 1
ATOM 768 N N . ASN A 1 97 ? 5.887 -6.106 1.515 1.00 94.69 97 ASN A N 1
ATOM 769 C CA . ASN A 1 97 ? 6.068 -7.500 1.117 1.00 94.69 97 ASN A CA 1
ATOM 770 C C . ASN A 1 97 ? 6.705 -7.602 -0.269 1.00 94.69 97 ASN A C 1
ATOM 772 O O . ASN A 1 97 ? 7.689 -8.312 -0.444 1.00 94.69 97 ASN A O 1
ATOM 776 N N . GLN A 1 98 ? 6.107 -6.937 -1.259 1.00 94.69 98 GLN A N 1
ATOM 777 C CA . GLN A 1 98 ? 6.490 -7.069 -2.665 1.00 94.69 98 GLN A CA 1
ATOM 778 C C . GLN A 1 98 ? 5.945 -5.918 -3.512 1.00 94.69 98 GLN A C 1
ATOM 780 O O . GLN A 1 98 ? 5.002 -5.225 -3.121 1.00 94.69 98 GLN A O 1
ATOM 785 N N . MET A 1 99 ? 6.506 -5.770 -4.710 1.00 95.69 99 MET A N 1
ATOM 786 C CA . MET A 1 99 ? 5.899 -4.996 -5.786 1.00 95.69 99 MET A CA 1
ATOM 787 C C . MET A 1 99 ? 5.081 -5.934 -6.669 1.00 95.69 99 MET A C 1
ATOM 789 O O . MET A 1 99 ? 5.485 -7.060 -6.949 1.00 95.69 99 MET A O 1
ATOM 793 N N . VAL A 1 100 ? 3.913 -5.470 -7.087 1.00 94.38 100 VAL A N 1
ATOM 794 C CA . VAL A 1 100 ? 2.950 -6.227 -7.877 1.00 94.38 100 VAL A CA 1
ATOM 795 C C . VAL A 1 100 ? 2.979 -5.716 -9.310 1.00 94.38 100 VAL A C 1
ATOM 797 O O . VAL A 1 100 ? 2.804 -4.524 -9.558 1.00 94.38 100 VAL A O 1
ATOM 800 N N . GLN A 1 101 ? 3.166 -6.644 -10.243 1.00 89.62 101 GLN A N 1
ATOM 801 C CA . GLN A 1 101 ? 2.970 -6.479 -11.678 1.00 89.62 101 GLN A CA 1
ATOM 802 C C . GLN A 1 101 ? 2.067 -7.624 -12.109 1.00 89.62 101 GLN A C 1
ATOM 804 O O . GLN A 1 101 ? 2.312 -8.778 -11.756 1.00 89.62 101 GLN A O 1
ATOM 809 N N . VAL A 1 102 ? 1.010 -7.305 -12.845 1.00 84.44 102 VAL A N 1
ATOM 810 C CA . VAL A 1 102 ? 0.049 -8.304 -13.308 1.00 84.44 102 VAL A CA 1
ATOM 811 C C . VAL A 1 102 ? 0.089 -8.470 -14.815 1.00 84.44 102 VAL A C 1
ATOM 813 O O . VAL A 1 102 ? 0.549 -7.595 -15.551 1.00 84.44 102 VAL A O 1
ATOM 816 N N . ASN A 1 103 ? -0.446 -9.600 -15.264 1.00 79.56 103 ASN A N 1
ATOM 817 C CA . ASN A 1 103 ? -0.695 -9.863 -16.671 1.00 79.56 103 ASN A CA 1
ATOM 818 C C . ASN A 1 103 ? -1.845 -8.980 -17.183 1.00 79.56 103 ASN A C 1
ATOM 820 O O . ASN A 1 103 ? -2.609 -8.401 -16.404 1.00 79.56 103 ASN A O 1
ATOM 824 N N . GLU A 1 104 ? -1.985 -8.901 -18.507 1.00 76.81 104 GLU A N 1
ATOM 825 C CA . GLU A 1 104 ? -3.037 -8.111 -19.146 1.00 76.81 104 GLU A CA 1
ATOM 826 C C . GLU A 1 104 ? -4.425 -8.377 -18.543 1.00 76.81 104 GLU A C 1
ATOM 828 O O . GLU A 1 104 ? -4.807 -9.518 -18.277 1.00 76.81 104 GLU A O 1
ATOM 833 N N . LYS A 1 105 ? -5.193 -7.294 -18.358 1.00 76.50 105 LYS A N 1
ATOM 834 C CA . LYS A 1 105 ? -6.600 -7.282 -17.910 1.00 76.50 105 LYS A CA 1
ATOM 835 C C . LYS A 1 105 ? -6.878 -7.761 -16.481 1.00 76.50 105 LYS A C 1
ATOM 837 O O . LYS A 1 105 ? -8.038 -7.736 -16.086 1.00 76.50 105 LYS A O 1
ATOM 842 N N . SER A 1 106 ? -5.867 -8.142 -15.701 1.00 88.19 106 SER A N 1
ATOM 843 C CA . SER A 1 106 ? -6.073 -8.444 -14.278 1.00 88.19 106 SER A CA 1
ATOM 844 C C . SER A 1 106 ? -6.327 -7.155 -13.498 1.00 88.19 106 SER A C 1
ATOM 846 O O . SER A 1 106 ? -5.581 -6.188 -13.644 1.00 88.19 106 SER A O 1
ATOM 848 N N . MET A 1 107 ? -7.349 -7.141 -12.651 1.00 90.56 107 MET A N 1
ATOM 849 C CA . MET A 1 107 ? -7.666 -6.046 -11.735 1.00 90.56 107 MET A CA 1
ATOM 850 C C . MET A 1 107 ? -7.355 -6.449 -10.286 1.00 90.56 107 MET A C 1
ATOM 852 O O . MET A 1 107 ? -7.308 -7.641 -9.971 1.00 90.56 107 MET A O 1
ATOM 856 N N . PRO A 1 108 ? -7.194 -5.493 -9.351 1.00 92.69 108 PRO A N 1
ATOM 857 C CA . PRO A 1 108 ? -6.995 -5.820 -7.937 1.00 92.69 108 PRO A CA 1
ATOM 858 C C . PRO A 1 108 ? -8.067 -6.762 -7.359 1.00 92.69 108 PRO A C 1
ATOM 860 O O . PRO A 1 108 ? -7.747 -7.647 -6.564 1.00 92.69 108 PRO A O 1
ATOM 863 N N . ALA A 1 109 ? -9.322 -6.627 -7.800 1.00 91.25 109 ALA A N 1
ATOM 864 C CA . ALA A 1 109 ? -10.424 -7.498 -7.386 1.00 91.25 109 ALA A CA 1
ATOM 865 C C . ALA A 1 109 ? -10.202 -8.975 -7.756 1.00 91.25 109 ALA A C 1
ATOM 867 O O . ALA A 1 109 ? -10.498 -9.856 -6.944 1.00 91.25 109 ALA A O 1
ATOM 868 N N . ASP A 1 110 ? -9.607 -9.247 -8.922 1.00 90.38 110 ASP A N 1
ATOM 869 C CA . ASP A 1 110 ? -9.284 -10.607 -9.380 1.00 90.38 110 ASP A CA 1
ATOM 870 C C . ASP A 1 110 ? -8.212 -11.258 -8.497 1.00 90.38 110 ASP A C 1
ATOM 872 O O . ASP A 1 110 ? -8.188 -12.473 -8.310 1.00 90.38 110 ASP A O 1
ATOM 876 N N . LEU A 1 111 ? -7.357 -10.439 -7.877 1.00 90.38 111 LEU A N 1
ATOM 877 C CA . LEU A 1 111 ? -6.359 -10.878 -6.900 1.00 90.38 111 LEU A CA 1
ATOM 878 C C . LEU A 1 111 ? -6.926 -11.014 -5.474 1.00 90.38 111 LEU A C 1
ATOM 880 O O . LEU A 1 111 ? -6.202 -11.407 -4.551 1.00 90.38 111 LEU A O 1
ATOM 884 N N . GLY A 1 112 ? -8.213 -10.720 -5.274 1.00 91.00 112 GLY A N 1
ATOM 885 C CA . GLY A 1 112 ? -8.896 -10.785 -3.982 1.00 91.00 112 GLY A CA 1
ATOM 886 C C . GLY A 1 112 ? -8.815 -9.504 -3.149 1.00 91.00 112 GLY A C 1
ATOM 887 O O . GLY A 1 112 ? -9.133 -9.555 -1.962 1.00 91.00 112 GLY A O 1
ATOM 888 N N . TYR A 1 113 ? -8.397 -8.377 -3.735 1.00 93.62 113 TYR A N 1
ATOM 889 C CA . TYR A 1 113 ? -8.421 -7.081 -3.057 1.00 93.62 113 TYR A CA 1
ATOM 890 C C . TYR A 1 113 ? -9.792 -6.421 -3.150 1.00 93.62 113 TYR A C 1
ATOM 892 O O . TYR A 1 113 ? -10.450 -6.426 -4.187 1.00 93.62 113 TYR A O 1
ATOM 900 N N . ILE A 1 114 ? -10.195 -5.799 -2.053 1.00 93.06 114 ILE A N 1
ATOM 901 C CA . ILE A 1 114 ? -11.426 -5.030 -1.920 1.00 93.06 114 ILE A CA 1
ATOM 902 C C . ILE A 1 114 ? -11.029 -3.569 -1.796 1.00 93.06 114 ILE A C 1
ATOM 904 O O . ILE A 1 114 ? -10.133 -3.262 -1.013 1.00 93.06 114 ILE A O 1
ATOM 908 N N . SER A 1 115 ? -11.693 -2.680 -2.533 1.00 94.12 115 SER A N 1
ATOM 909 C CA . SER A 1 115 ? -11.449 -1.237 -2.431 1.00 94.12 115 SER A CA 1
ATOM 910 C C . SER A 1 115 ? -11.644 -0.741 -0.997 1.00 94.12 115 SER A C 1
ATOM 912 O O . SER A 1 115 ? -12.619 -1.115 -0.338 1.00 94.12 115 SER A O 1
ATOM 914 N N . ILE A 1 116 ? -10.731 0.114 -0.543 1.00 95.75 116 ILE A N 1
ATOM 915 C CA . ILE A 1 116 ? -10.844 0.855 0.714 1.00 95.75 116 ILE A CA 1
ATOM 916 C C . ILE A 1 116 ? -11.228 2.294 0.374 1.00 95.75 116 ILE A C 1
ATOM 918 O O . ILE A 1 116 ? -10.613 2.893 -0.506 1.00 95.75 116 ILE A O 1
ATOM 922 N N . ASP A 1 117 ? -12.209 2.865 1.064 1.00 96.69 117 ASP A N 1
ATOM 923 C CA . ASP A 1 117 ? -12.474 4.303 0.971 1.00 96.69 117 ASP A CA 1
ATOM 924 C C . ASP A 1 117 ? -11.324 5.052 1.659 1.00 96.69 117 ASP A C 1
ATOM 926 O O . ASP A 1 117 ? -10.924 4.685 2.757 1.00 96.69 117 ASP A O 1
ATOM 930 N N . ALA A 1 118 ? -10.738 6.067 1.030 1.00 96.12 118 ALA A N 1
ATOM 931 C CA . ALA A 1 118 ? -9.565 6.766 1.563 1.00 96.12 118 ALA A CA 1
ATOM 932 C C . ALA A 1 118 ? -9.628 8.260 1.215 1.00 96.12 118 ALA A C 1
ATOM 934 O O . ALA A 1 118 ? -10.303 8.614 0.244 1.00 96.12 118 ALA A O 1
ATOM 935 N N . PRO A 1 119 ? -8.919 9.146 1.946 1.00 95.06 119 PRO A N 1
ATOM 936 C CA . PRO A 1 119 ? -8.922 10.583 1.687 1.00 95.06 119 PRO A CA 1
ATOM 937 C C . PRO A 1 119 ? -8.003 10.937 0.505 1.00 95.06 119 PRO A C 1
ATOM 939 O O . PRO A 1 119 ? -7.099 11.757 0.619 1.00 95.06 119 PRO A O 1
ATOM 942 N N . LEU A 1 120 ? -8.228 10.282 -0.635 1.00 92.25 120 LEU A N 1
ATOM 943 C CA . LEU A 1 120 ? -7.532 10.488 -1.900 1.00 92.25 120 LEU A CA 1
ATOM 944 C C . LEU A 1 120 ? -8.472 10.207 -3.077 1.00 92.25 120 LEU A C 1
ATOM 946 O O . LEU A 1 120 ? -9.392 9.393 -2.977 1.00 92.25 120 LEU A O 1
ATOM 950 N N . ALA A 1 121 ? -8.218 10.855 -4.213 1.00 89.56 121 ALA A N 1
ATOM 951 C CA . ALA A 1 121 ? -8.949 10.583 -5.445 1.00 89.56 121 ALA A CA 1
ATOM 952 C C . ALA A 1 121 ? -8.548 9.208 -6.003 1.00 89.56 121 ALA A C 1
ATOM 954 O O . ALA A 1 121 ? -7.413 9.013 -6.444 1.00 89.56 121 ALA A O 1
ATOM 955 N N . GLN A 1 122 ? -9.480 8.258 -5.955 1.00 91.12 122 GLN A N 1
ATOM 956 C CA . GLN A 1 122 ? -9.335 6.940 -6.570 1.00 91.12 122 GLN A CA 1
ATOM 957 C C . GLN A 1 122 ? -10.047 6.901 -7.915 1.00 91.12 122 GLN A C 1
ATOM 959 O O . GLN A 1 122 ? -11.053 7.581 -8.115 1.00 91.12 122 GLN A O 1
ATOM 964 N N . ASP A 1 123 ? -9.536 6.088 -8.833 1.00 88.62 123 ASP A N 1
ATOM 965 C CA . ASP A 1 123 ? -10.060 6.007 -10.193 1.00 88.62 123 ASP A CA 1
ATOM 966 C C . ASP A 1 123 ? -9.989 4.569 -10.726 1.00 88.62 123 ASP A C 1
ATOM 968 O O . ASP A 1 123 ? -9.309 3.702 -10.173 1.00 88.62 123 ASP A O 1
ATOM 972 N N . THR A 1 124 ? -10.701 4.307 -11.819 1.00 86.75 124 THR A N 1
ATOM 973 C CA . THR A 1 124 ? -10.671 3.009 -12.489 1.00 86.75 124 THR A CA 1
ATOM 974 C C . THR A 1 124 ? -9.301 2.790 -13.122 1.00 86.75 124 THR A C 1
ATOM 976 O O . THR A 1 124 ? -8.826 3.586 -13.937 1.00 86.75 124 THR A O 1
ATOM 979 N N . LEU A 1 125 ? -8.665 1.678 -12.757 1.00 89.38 125 LEU A N 1
ATOM 980 C CA . LEU A 1 125 ? -7.378 1.280 -13.309 1.00 89.38 125 LEU A CA 1
ATOM 981 C C . LEU A 1 125 ? -7.529 0.767 -14.742 1.00 89.38 125 LEU A C 1
ATOM 983 O O . LEU A 1 125 ? -8.508 0.115 -15.099 1.00 89.38 125 LEU A O 1
ATOM 987 N N . THR A 1 126 ? -6.502 1.011 -15.549 1.00 87.75 126 THR A N 1
ATOM 988 C CA . THR A 1 126 ? -6.326 0.388 -16.863 1.00 87.75 126 THR A CA 1
ATOM 989 C C . THR A 1 126 ? -4.954 -0.268 -16.913 1.00 87.75 126 THR A C 1
ATOM 991 O O . THR A 1 126 ? -4.018 0.185 -16.255 1.00 87.75 126 THR A O 1
ATOM 994 N N . TYR A 1 127 ? -4.841 -1.378 -17.644 1.00 87.88 127 TYR A N 1
ATOM 995 C CA . TYR A 1 127 ? -3.552 -2.032 -17.841 1.00 87.88 127 TYR A CA 1
ATOM 996 C C . TYR A 1 127 ? -2.612 -1.128 -18.665 1.00 87.88 127 TYR A C 1
ATOM 998 O O . TYR A 1 127 ? -3.074 -0.519 -19.634 1.00 87.88 127 TYR A O 1
ATOM 1006 N N . PRO A 1 128 ? -1.303 -1.090 -18.359 1.00 89.25 128 PRO A N 1
ATOM 1007 C CA . PRO A 1 128 ? -0.642 -1.698 -17.208 1.00 89.25 128 PRO A CA 1
ATOM 1008 C C . PRO A 1 128 ? -0.773 -0.848 -15.938 1.00 89.25 128 PRO A C 1
ATOM 1010 O O . PRO A 1 128 ? -0.727 0.384 -15.971 1.00 89.25 128 PRO A O 1
ATOM 1013 N N . TRP A 1 129 ? -0.875 -1.534 -14.802 1.00 92.69 129 TRP A N 1
ATOM 1014 C CA . TRP A 1 129 ? -0.776 -0.945 -13.471 1.00 92.69 129 TRP A CA 1
ATOM 1015 C C . TRP A 1 129 ? 0.243 -1.720 -12.639 1.00 92.69 129 TRP A C 1
ATOM 1017 O O . TRP A 1 129 ? 0.527 -2.892 -12.902 1.00 92.69 129 TRP A O 1
ATOM 1027 N N . PHE A 1 130 ? 0.775 -1.051 -11.625 1.00 93.94 130 PHE A N 1
ATOM 1028 C CA . PHE A 1 130 ? 1.721 -1.610 -10.668 1.00 93.94 130 PHE A CA 1
ATOM 1029 C C . PHE A 1 130 ? 1.262 -1.298 -9.253 1.00 93.94 130 PHE A C 1
ATOM 1031 O O . PHE A 1 130 ? 0.515 -0.344 -9.040 1.00 93.94 130 PHE A O 1
ATOM 1038 N N . GLY A 1 131 ? 1.708 -2.078 -8.275 1.00 95.88 131 GLY A N 1
ATOM 1039 C CA . GLY A 1 131 ? 1.383 -1.789 -6.886 1.00 95.88 131 GLY A CA 1
ATOM 1040 C C . GLY A 1 131 ? 2.474 -2.146 -5.896 1.00 95.88 131 GLY A C 1
ATOM 1041 O O . GLY A 1 131 ? 3.382 -2.911 -6.202 1.00 95.88 131 GLY A O 1
ATOM 1042 N N . LEU A 1 132 ? 2.362 -1.597 -4.692 1.00 97.69 132 LEU A N 1
ATOM 1043 C CA . LEU A 1 132 ? 3.098 -2.028 -3.511 1.00 97.69 132 LEU A CA 1
ATOM 1044 C C . LEU A 1 132 ? 2.138 -2.792 -2.604 1.00 97.69 132 LEU A C 1
ATOM 1046 O O . LEU A 1 132 ? 1.097 -2.266 -2.207 1.00 97.69 132 LEU A O 1
ATOM 1050 N N . GLU A 1 133 ? 2.478 -4.040 -2.298 1.00 97.81 133 GLU A N 1
ATOM 1051 C CA . GLU A 1 133 ? 1.735 -4.864 -1.352 1.00 97.81 133 GLU A CA 1
ATOM 1052 C C . GLU A 1 133 ? 2.411 -4.800 0.017 1.00 97.81 133 GLU A C 1
ATOM 1054 O O . GLU A 1 133 ? 3.583 -5.151 0.169 1.00 97.81 133 GLU A O 1
ATOM 1059 N N . PHE A 1 134 ? 1.640 -4.411 1.023 1.00 97.88 134 PHE A N 1
ATOM 1060 C CA . PHE A 1 134 ? 2.042 -4.356 2.415 1.00 97.88 134 PHE A CA 1
ATOM 1061 C C . PHE A 1 134 ? 1.330 -5.443 3.217 1.00 97.88 134 PHE A C 1
ATOM 1063 O O . PHE A 1 134 ? 0.119 -5.610 3.106 1.00 97.88 134 PHE A O 1
ATOM 1070 N N . GLY A 1 135 ? 2.056 -6.169 4.058 1.00 96.56 135 GLY A N 1
ATOM 1071 C CA . GLY A 1 135 ? 1.483 -6.999 5.107 1.00 96.56 135 GLY A CA 1
ATOM 1072 C C . GLY A 1 135 ? 1.013 -6.141 6.278 1.00 96.56 135 GLY A C 1
ATOM 1073 O O . GLY A 1 135 ? 1.711 -5.220 6.697 1.00 96.56 135 GLY A O 1
ATOM 1074 N N . LEU A 1 136 ? -0.157 -6.477 6.811 1.00 95.19 136 LEU A N 1
ATOM 1075 C CA . LEU A 1 136 ? -0.729 -5.907 8.023 1.00 95.19 136 LEU A CA 1
ATOM 1076 C C . LEU A 1 136 ? -1.082 -7.057 8.967 1.00 95.19 136 LEU A C 1
ATOM 1078 O O . LEU A 1 136 ? -1.986 -7.847 8.686 1.00 95.19 136 LEU A O 1
ATOM 1082 N N . ASN A 1 137 ? -0.362 -7.160 10.081 1.00 91.56 137 ASN A N 1
ATOM 1083 C CA . ASN A 1 137 ? -0.668 -8.153 11.102 1.00 91.56 137 ASN A CA 1
ATOM 1084 C C . ASN A 1 137 ? -1.868 -7.674 11.928 1.00 91.56 137 ASN A C 1
ATOM 1086 O O . ASN A 1 137 ? -1.780 -6.673 12.633 1.00 91.56 137 ASN A O 1
ATOM 1090 N N . LEU A 1 138 ? -2.986 -8.392 11.839 1.00 87.88 138 LEU A N 1
ATOM 1091 C CA . LEU A 1 138 ? -4.197 -8.124 12.610 1.00 87.88 138 LEU A CA 1
ATOM 1092 C C . LEU A 1 138 ? -4.187 -8.835 13.981 1.00 87.88 138 LEU A C 1
ATOM 1094 O O . LEU A 1 138 ? -5.202 -8.902 14.666 1.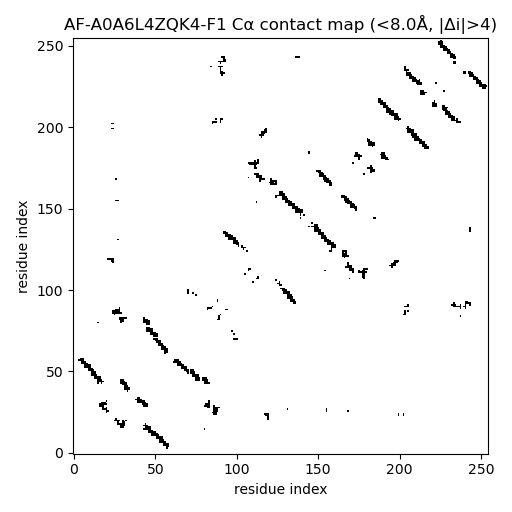00 87.88 138 LEU A O 1
ATOM 1098 N N . GLY A 1 139 ? -3.048 -9.379 14.397 1.00 80.81 139 GLY A N 1
ATOM 1099 C CA . GLY A 1 139 ? -2.912 -10.163 15.616 1.00 80.81 139 GLY A CA 1
ATOM 1100 C C . GLY A 1 139 ? -3.415 -11.596 15.445 1.00 80.81 139 GLY A C 1
ATOM 1101 O O . GLY A 1 139 ? -3.527 -12.120 14.338 1.00 80.81 139 GLY A O 1
ATOM 1102 N N . SER A 1 140 ? -3.721 -12.251 16.563 1.00 69.31 140 SER A N 1
ATOM 1103 C CA . SER A 1 140 ? -4.264 -13.613 16.571 1.00 69.31 140 SER A CA 1
ATOM 1104 C C . SER A 1 140 ? -5.713 -13.616 17.050 1.00 69.31 140 SER A C 1
ATOM 1106 O O . SER A 1 140 ? -6.103 -12.816 17.899 1.00 69.31 140 SER A O 1
ATOM 1108 N N . LEU A 1 141 ? -6.507 -14.575 16.572 1.00 63.28 141 LEU A N 1
ATOM 1109 C CA . LEU A 1 141 ? -7.860 -14.835 17.086 1.00 63.28 141 LEU A CA 1
ATOM 1110 C C . LEU A 1 141 ? -7.845 -15.605 18.428 1.00 63.28 141 LEU A C 1
ATOM 1112 O O . LEU A 1 141 ? -8.837 -16.224 18.815 1.00 63.28 141 LEU A O 1
ATOM 1116 N N . GLY A 1 142 ? -6.714 -15.602 19.142 1.00 64.19 142 GLY A N 1
ATOM 1117 C CA . GLY A 1 142 ? -6.524 -16.368 20.370 1.00 64.19 142 GLY A CA 1
ATOM 1118 C C . GLY A 1 142 ? -6.674 -17.877 20.146 1.00 64.19 142 GLY A C 1
ATOM 1119 O O . GLY A 1 142 ? -6.238 -18.415 19.132 1.00 64.19 142 GLY A O 1
ATOM 1120 N N . ALA A 1 143 ? -7.311 -18.573 21.091 1.00 59.88 143 ALA A N 1
ATOM 1121 C CA . ALA A 1 143 ? -7.492 -20.030 21.055 1.00 59.88 143 ALA A CA 1
ATOM 1122 C C . ALA A 1 143 ? -8.487 -20.530 19.984 1.00 59.88 143 ALA A C 1
ATOM 1124 O O . ALA A 1 143 ? -8.641 -21.738 19.817 1.00 59.88 143 ALA A O 1
ATOM 1125 N N . LEU A 1 144 ? -9.184 -19.620 19.291 1.00 52.06 144 LEU A N 1
ATOM 1126 C CA . LEU A 1 144 ? -10.255 -19.940 18.340 1.00 52.06 144 LEU A CA 1
ATOM 1127 C C . LEU A 1 144 ? -9.758 -20.196 16.912 1.00 52.06 144 LEU A C 1
ATOM 1129 O O . LEU A 1 144 ? -10.486 -20.797 16.132 1.00 52.06 144 LEU A O 1
ATOM 1133 N N . ALA A 1 145 ? -8.541 -19.768 16.573 1.00 52.03 145 ALA A N 1
ATOM 1134 C CA . ALA A 1 145 ? -7.880 -20.135 15.327 1.00 52.03 145 ALA A CA 1
ATOM 1135 C C . ALA A 1 145 ? -6.670 -21.002 15.664 1.00 52.03 145 ALA A C 1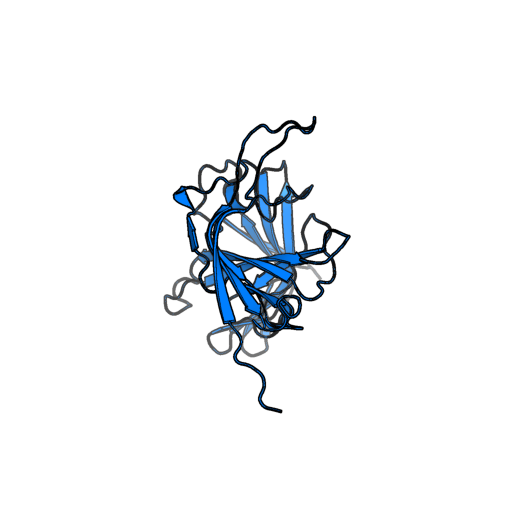
ATOM 1137 O O . ALA A 1 145 ? -5.969 -20.747 16.643 1.00 52.03 145 ALA A O 1
ATOM 1138 N N . ALA A 1 146 ? -6.415 -22.037 14.870 1.00 49.09 146 ALA A N 1
ATOM 1139 C CA . ALA A 1 146 ? -5.271 -22.920 15.053 1.00 49.09 146 ALA A CA 1
ATOM 1140 C C . ALA A 1 146 ? -3.945 -22.158 14.855 1.00 49.09 146 ALA A C 1
ATOM 1142 O O . ALA A 1 146 ? -3.365 -22.245 13.788 1.00 49.09 146 ALA A O 1
ATOM 1143 N N . LYS A 1 147 ? -3.468 -21.399 15.852 1.00 50.41 147 LYS A N 1
ATOM 1144 C CA . LYS A 1 147 ? -2.151 -20.722 15.913 1.00 50.41 147 LYS A CA 1
ATOM 1145 C C . LYS A 1 147 ? -1.695 -19.936 14.664 1.00 50.41 147 LYS A C 1
ATOM 1147 O O . LYS A 1 147 ? -0.528 -19.571 14.582 1.00 50.41 147 LYS A O 1
ATOM 1152 N N . THR A 1 148 ? -2.571 -19.665 13.703 1.00 56.25 148 THR A N 1
ATOM 1153 C CA . THR A 1 148 ? -2.268 -18.883 12.506 1.00 56.25 148 THR A CA 1
ATOM 1154 C C . THR A 1 148 ? -2.648 -17.435 12.750 1.00 56.25 148 THR A C 1
ATOM 1156 O O . THR A 1 148 ? -3.805 -17.145 13.066 1.00 56.25 148 THR A O 1
ATOM 1159 N N . ASP A 1 149 ? -1.672 -16.543 12.599 1.00 63.53 149 ASP A N 1
ATOM 1160 C CA . ASP A 1 149 ? -1.878 -15.099 12.661 1.00 63.53 149 ASP A CA 1
ATOM 1161 C C . ASP A 1 149 ? -2.927 -14.657 11.630 1.00 63.53 149 ASP A C 1
ATOM 1163 O O . ASP A 1 149 ? -2.959 -15.131 10.489 1.00 63.53 149 ASP A O 1
ATOM 1167 N N . LEU A 1 150 ? -3.795 -13.730 12.029 1.00 78.50 150 LEU A N 1
ATOM 1168 C CA . LEU A 1 150 ? -4.732 -13.077 11.130 1.00 78.50 150 LEU A CA 1
ATOM 1169 C C . LEU A 1 150 ? -3.941 -12.019 10.345 1.00 78.50 150 LEU A C 1
ATOM 1171 O O . LEU A 1 150 ? -3.697 -10.922 10.830 1.00 78.50 150 LEU A O 1
ATOM 1175 N N . ALA A 1 151 ? -3.494 -12.347 9.134 1.00 86.62 151 ALA A N 1
ATOM 1176 C CA . ALA A 1 151 ? -2.659 -11.453 8.327 1.00 86.62 151 ALA A CA 1
ATOM 1177 C C . ALA A 1 151 ? -3.432 -10.864 7.139 1.00 86.62 151 ALA A C 1
ATOM 1179 O O . ALA A 1 151 ? -3.809 -11.577 6.210 1.00 86.62 151 ALA A O 1
ATOM 1180 N N . ALA A 1 152 ? -3.639 -9.551 7.139 1.00 92.44 152 ALA A N 1
ATOM 1181 C CA . ALA A 1 152 ? -4.181 -8.830 5.996 1.00 92.44 152 ALA A CA 1
ATOM 1182 C C . ALA A 1 152 ? -3.067 -8.353 5.057 1.00 92.44 152 ALA A C 1
ATOM 1184 O O . ALA A 1 152 ? -1.895 -8.261 5.430 1.00 92.44 152 ALA A O 1
ATOM 1185 N N . LYS A 1 153 ? -3.448 -8.012 3.828 1.00 96.12 153 LYS A N 1
ATOM 1186 C CA . LYS A 1 153 ? -2.584 -7.336 2.862 1.00 96.12 153 LYS A CA 1
ATOM 1187 C C . LYS A 1 153 ? -3.238 -6.039 2.413 1.00 96.12 153 LYS A C 1
ATOM 1189 O O . LYS A 1 153 ? -4.401 -6.062 2.026 1.00 96.12 153 LYS A O 1
ATOM 1194 N N . VAL A 1 154 ? -2.506 -4.935 2.436 1.00 97.69 154 VAL A N 1
ATOM 1195 C CA . VAL A 1 154 ? -2.922 -3.641 1.883 1.00 97.69 154 VAL A CA 1
ATOM 1196 C C . VAL A 1 154 ? -2.175 -3.426 0.572 1.00 97.69 154 VAL A C 1
ATOM 1198 O O . VAL A 1 154 ? -0.968 -3.629 0.513 1.00 97.69 154 VAL A O 1
ATOM 1201 N N . LEU A 1 155 ? -2.878 -3.038 -0.484 1.00 98.06 155 LEU A N 1
ATOM 1202 C CA . LEU A 1 155 ? -2.315 -2.818 -1.810 1.00 98.06 155 LEU A CA 1
ATOM 1203 C C . LEU A 1 155 ? -2.479 -1.352 -2.201 1.00 98.06 155 LEU A C 1
ATOM 1205 O O . LEU A 1 155 ? -3.603 -0.864 -2.290 1.00 98.06 155 LEU A O 1
ATOM 1209 N N . ALA A 1 156 ? -1.362 -0.685 -2.466 1.00 97.69 156 ALA A N 1
ATOM 1210 C CA . ALA A 1 156 ? -1.298 0.650 -3.046 1.00 97.69 156 ALA A CA 1
ATOM 1211 C C . ALA A 1 156 ? -0.988 0.536 -4.541 1.00 97.69 156 ALA A C 1
ATOM 1213 O O . ALA A 1 156 ? 0.046 -0.027 -4.887 1.00 97.69 156 ALA A O 1
ATOM 1214 N N . VAL A 1 157 ? -1.840 1.048 -5.428 1.00 96.31 157 VAL A N 1
ATOM 1215 C CA . VAL A 1 157 ? -1.731 0.827 -6.882 1.00 96.31 157 VAL A CA 1
ATOM 1216 C C . VAL A 1 157 ? -1.654 2.141 -7.645 1.00 96.31 157 VAL A C 1
ATOM 1218 O O . VAL A 1 157 ? -2.369 3.085 -7.309 1.00 96.31 157 VAL A O 1
ATOM 1221 N N . TRP A 1 158 ? -0.844 2.177 -8.705 1.00 94.06 158 TRP A N 1
ATOM 1222 C CA . TRP A 1 158 ? -0.828 3.249 -9.699 1.00 94.06 158 TRP A CA 1
ATOM 1223 C C . TRP A 1 158 ? -0.930 2.707 -11.131 1.00 94.06 158 TRP A C 1
ATOM 1225 O O . TRP A 1 158 ? -0.397 1.644 -11.457 1.00 94.06 158 TRP A O 1
ATOM 1235 N N . GLY A 1 159 ? -1.611 3.451 -12.004 1.00 92.00 159 GLY A N 1
ATOM 1236 C CA . GLY A 1 159 ? -1.595 3.216 -13.452 1.00 92.00 159 GLY A CA 1
ATOM 1237 C C . GLY A 1 159 ? -0.308 3.747 -14.089 1.00 92.00 159 GLY A C 1
ATOM 1238 O O . GLY A 1 159 ? 0.137 4.842 -13.756 1.00 92.00 159 GLY A O 1
ATOM 1239 N N . ALA A 1 160 ? 0.300 2.992 -15.005 1.00 84.12 160 ALA A N 1
ATOM 1240 C CA . ALA A 1 160 ? 1.595 3.360 -15.588 1.00 84.12 160 ALA A CA 1
ATOM 1241 C C . ALA A 1 160 ? 1.498 4.274 -16.823 1.00 84.12 160 ALA A C 1
ATOM 1243 O O . ALA A 1 160 ? 2.460 4.957 -17.155 1.00 84.12 160 ALA A O 1
ATOM 1244 N N . ASN A 1 161 ? 0.341 4.294 -17.493 1.00 75.50 161 ASN A N 1
ATOM 1245 C CA . ASN A 1 161 ? 0.154 4.950 -18.794 1.00 75.50 161 ASN A CA 1
ATOM 1246 C C . ASN A 1 161 ? -0.978 5.988 -18.799 1.00 75.50 161 ASN A C 1
ATOM 1248 O O . ASN A 1 161 ? -1.575 6.266 -19.841 1.00 75.50 161 ASN A O 1
ATOM 1252 N N . SER A 1 162 ? -1.322 6.548 -17.643 1.00 66.81 162 SER A N 1
ATOM 1253 C CA . SER A 1 162 ? -2.395 7.532 -17.543 1.00 66.81 162 SER A CA 1
ATOM 1254 C C . SER A 1 162 ? -1.839 8.956 -17.550 1.00 66.81 162 SER A C 1
ATOM 1256 O O . SER A 1 162 ? -0.910 9.278 -16.816 1.00 66.81 162 SER A O 1
ATOM 1258 N N . LYS A 1 163 ? -2.426 9.824 -18.388 1.00 73.75 163 LYS A N 1
ATOM 1259 C CA . LYS A 1 163 ? -2.159 11.276 -18.349 1.00 73.75 163 LYS A CA 1
ATOM 1260 C C . LYS A 1 163 ? -2.600 11.892 -17.020 1.00 73.75 163 LYS A C 1
ATOM 1262 O O . LYS A 1 163 ? -2.001 12.859 -16.567 1.00 73.75 163 LYS A O 1
ATOM 1267 N N . ASP A 1 164 ? -3.622 11.295 -16.417 1.00 77.75 164 ASP A N 1
ATOM 1268 C CA . ASP A 1 164 ? -4.127 11.639 -15.096 1.00 77.75 164 ASP A CA 1
ATOM 1269 C C . ASP A 1 164 ? -3.563 10.682 -14.048 1.00 77.75 164 ASP A C 1
ATOM 1271 O O . ASP A 1 164 ? -3.239 9.531 -14.342 1.00 77.75 164 ASP A O 1
ATOM 1275 N N . GLN A 1 165 ? -3.494 11.120 -12.799 1.00 81.94 165 GLN A N 1
ATOM 1276 C CA . GLN A 1 165 ? -3.084 10.260 -11.700 1.00 81.94 165 GLN A CA 1
ATOM 1277 C C . GLN A 1 165 ? -4.172 9.204 -11.424 1.00 81.94 165 GLN A C 1
ATOM 1279 O O . GLN A 1 165 ? -5.238 9.528 -10.908 1.00 81.94 165 GLN A O 1
ATOM 1284 N N . LYS A 1 166 ? -3.914 7.934 -11.759 1.00 91.56 166 LYS A N 1
ATOM 1285 C CA . LYS A 1 166 ? -4.825 6.812 -11.474 1.00 91.56 166 LYS A CA 1
ATOM 1286 C C . LYS A 1 166 ? -4.294 6.024 -10.287 1.00 91.56 166 LYS A C 1
ATOM 1288 O O . LYS A 1 166 ? -3.281 5.340 -10.420 1.00 91.56 166 LYS A O 1
ATOM 1293 N N . VAL A 1 167 ? -4.966 6.137 -9.143 1.00 94.38 167 VAL A N 1
ATOM 1294 C CA . VAL A 1 167 ? -4.598 5.461 -7.892 1.00 94.38 167 VAL A CA 1
ATOM 1295 C C . VAL A 1 167 ? -5.750 4.594 -7.406 1.00 94.38 167 VAL A C 1
ATOM 1297 O O . VAL A 1 167 ? -6.918 4.936 -7.578 1.00 94.38 167 VAL A O 1
ATOM 1300 N N . PHE A 1 168 ? -5.405 3.474 -6.784 1.00 95.62 168 PHE A N 1
ATOM 1301 C CA . PHE A 1 168 ? -6.340 2.596 -6.094 1.00 95.62 168 PHE A CA 1
ATOM 1302 C C . PHE A 1 168 ? -5.699 2.093 -4.801 1.00 95.62 168 PHE A C 1
ATOM 1304 O O . PHE A 1 168 ? -4.504 1.788 -4.776 1.00 95.62 168 PHE A O 1
ATOM 1311 N N . VAL A 1 169 ? -6.493 1.978 -3.738 1.00 97.19 169 VAL A N 1
ATOM 1312 C CA . VAL A 1 169 ? -6.088 1.314 -2.500 1.00 97.19 169 VAL A CA 1
ATOM 1313 C C . VAL A 1 169 ? -7.056 0.187 -2.167 1.00 97.19 169 VAL A C 1
ATOM 1315 O O . VAL A 1 169 ? -8.276 0.355 -2.175 1.00 97.19 169 VAL A O 1
ATOM 1318 N N . GLY A 1 170 ? -6.505 -0.985 -1.866 1.00 96.25 170 GLY A N 1
ATOM 1319 C CA . GLY A 1 170 ? -7.298 -2.162 -1.539 1.00 96.25 170 GLY A CA 1
ATOM 1320 C C . GLY A 1 170 ? -6.778 -2.926 -0.335 1.00 96.25 170 GLY A C 1
ATOM 1321 O O . GLY A 1 170 ? -5.608 -2.829 0.021 1.00 96.25 170 GLY A O 1
ATOM 1322 N N . ILE A 1 171 ? -7.646 -3.728 0.273 1.00 95.75 171 ILE A N 1
ATOM 1323 C CA . ILE A 1 171 ? -7.290 -4.689 1.317 1.00 95.75 171 ILE A CA 1
ATOM 1324 C C . ILE A 1 171 ? -7.709 -6.094 0.903 1.00 95.75 171 ILE A C 1
ATOM 1326 O O . ILE A 1 171 ? -8.792 -6.307 0.360 1.00 95.75 171 ILE A O 1
ATOM 1330 N N . LYS A 1 172 ? -6.851 -7.065 1.185 1.00 93.25 172 LYS A N 1
ATOM 1331 C CA . LYS A 1 172 ? -7.151 -8.487 1.108 1.00 93.25 172 LYS A CA 1
ATOM 1332 C C . LYS A 1 172 ? -7.068 -9.062 2.512 1.00 93.25 172 LYS A C 1
ATOM 1334 O O . LYS A 1 172 ? -6.020 -9.007 3.153 1.00 93.25 172 LYS A O 1
ATOM 1339 N N . LEU A 1 173 ? -8.184 -9.597 2.988 1.00 87.69 173 LEU A N 1
ATOM 1340 C CA . LEU A 1 173 ? -8.269 -10.273 4.279 1.00 87.69 173 LEU A CA 1
ATOM 1341 C C . LEU A 1 173 ? -8.062 -11.790 4.098 1.00 87.69 173 LEU A C 1
ATOM 1343 O O . LEU A 1 173 ? -8.290 -12.313 3.002 1.00 87.69 173 LEU A O 1
ATOM 1347 N N . PRO A 1 174 ? -7.633 -12.514 5.145 1.00 79.25 174 PRO A N 1
ATOM 1348 C CA . PRO A 1 174 ? -7.586 -13.974 5.130 1.00 79.25 174 PRO A CA 1
ATOM 1349 C C . PRO A 1 174 ? -8.926 -14.578 4.700 1.00 79.25 174 PRO A C 1
ATOM 1351 O O . PRO A 1 174 ? -9.980 -14.122 5.136 1.00 79.25 174 PRO A O 1
ATOM 1354 N N . GLY A 1 175 ? -8.893 -15.576 3.816 1.00 74.31 175 GLY A N 1
ATOM 1355 C CA . GLY A 1 175 ? -10.108 -16.228 3.311 1.00 74.31 175 GLY A CA 1
ATOM 1356 C C . GLY A 1 175 ? -10.919 -15.410 2.294 1.00 74.31 175 GLY A C 1
ATOM 1357 O O . GLY A 1 175 ? -11.962 -15.880 1.847 1.00 74.31 175 GLY A O 1
ATOM 1358 N N . ALA A 1 176 ? -10.464 -14.214 1.894 1.00 72.44 176 ALA A N 1
ATOM 1359 C CA . ALA A 1 176 ? -11.116 -13.426 0.848 1.00 72.44 176 ALA A CA 1
ATOM 1360 C C . ALA A 1 176 ? -10.938 -14.068 -0.538 1.00 72.44 176 ALA A C 1
ATOM 1362 O O . ALA A 1 176 ? -9.808 -14.268 -0.990 1.00 72.44 176 ALA A O 1
ATOM 1363 N N . ASN A 1 177 ? -12.047 -14.291 -1.250 1.00 66.69 177 ASN A N 1
ATOM 1364 C CA . ASN A 1 177 ? -12.055 -14.737 -2.645 1.00 66.69 177 ASN A CA 1
ATOM 1365 C C . ASN A 1 177 ? -12.860 -13.765 -3.525 1.00 66.69 177 ASN A C 1
ATOM 1367 O O . ASN A 1 177 ? -14.004 -13.430 -3.213 1.00 66.69 177 ASN A O 1
ATOM 1371 N N . GLY A 1 178 ? -12.268 -13.326 -4.643 1.00 65.31 178 GLY A N 1
ATOM 1372 C CA . GLY A 1 178 ? -12.954 -12.560 -5.696 1.00 65.31 178 GLY A CA 1
ATOM 1373 C C . GLY A 1 178 ? -13.501 -11.190 -5.275 1.00 65.31 178 GLY A C 1
ATOM 1374 O O . GLY A 1 178 ? -14.604 -10.833 -5.680 1.00 65.31 178 GLY A O 1
ATOM 1375 N N . GLY A 1 179 ? -12.790 -10.452 -4.413 1.00 61.88 179 GLY A N 1
ATOM 1376 C CA . GLY A 1 179 ? -13.152 -9.076 -4.032 1.00 61.88 179 GLY A CA 1
ATOM 1377 C C . GLY A 1 179 ? -14.459 -8.939 -3.235 1.00 61.88 179 GLY A C 1
ATOM 1378 O O . GLY A 1 179 ? -14.973 -7.832 -3.068 1.00 61.88 179 GLY A O 1
ATOM 1379 N N . LYS A 1 180 ? -15.023 -10.047 -2.740 1.00 70.94 180 LYS A N 1
ATOM 1380 C CA . LYS A 1 180 ? -16.219 -10.035 -1.891 1.00 70.94 180 LYS A CA 1
ATOM 1381 C C . LYS A 1 180 ? -15.866 -9.602 -0.475 1.00 70.94 180 LYS A C 1
ATOM 1383 O O . LYS A 1 180 ? -14.832 -9.993 0.051 1.00 70.94 180 LYS A O 1
ATOM 1388 N N . LYS A 1 181 ? -16.774 -8.878 0.183 1.00 69.81 181 LYS A N 1
ATOM 1389 C CA . LYS A 1 181 ? -16.628 -8.473 1.592 1.00 69.81 181 LYS A CA 1
ATOM 1390 C C . LYS A 1 181 ? -17.048 -9.563 2.590 1.00 69.81 181 LYS A C 1
ATOM 1392 O O . LYS A 1 181 ? -17.564 -9.253 3.663 1.00 69.81 181 LYS A O 1
ATOM 1397 N N . GLU A 1 182 ? -16.866 -10.824 2.208 1.00 66.75 182 GLU A N 1
ATOM 1398 C CA . GLU A 1 182 ? -17.156 -12.017 3.004 1.00 66.75 182 GLU A CA 1
ATOM 1399 C C . GLU A 1 182 ? -15.882 -12.853 3.131 1.00 66.75 182 GLU A C 1
ATOM 1401 O O . GLU A 1 182 ? -15.186 -13.073 2.138 1.00 66.75 182 GLU A O 1
ATOM 1406 N N . PHE A 1 183 ? -15.591 -13.312 4.347 1.00 71.31 183 PHE A N 1
ATOM 1407 C CA . PHE A 1 183 ? -14.327 -13.959 4.692 1.00 71.31 183 PHE A CA 1
ATOM 1408 C C . PHE A 1 183 ? -14.584 -15.213 5.514 1.00 71.31 183 PHE A C 1
ATOM 1410 O O . PHE A 1 183 ? -15.214 -15.144 6.572 1.00 71.31 183 PHE A O 1
ATOM 1417 N N . ASP A 1 184 ? -14.077 -16.348 5.049 1.00 68.94 184 ASP A N 1
ATOM 1418 C CA . ASP A 1 184 ? -14.143 -17.599 5.798 1.00 68.94 184 ASP A CA 1
ATOM 1419 C C . ASP A 1 184 ? -12.993 -17.628 6.817 1.00 68.94 184 ASP A C 1
ATOM 1421 O O . ASP A 1 184 ? -11.821 -17.655 6.442 1.00 68.94 184 ASP A O 1
ATOM 1425 N N . ILE A 1 185 ? -13.324 -17.594 8.113 1.00 65.56 185 ILE A N 1
ATOM 1426 C CA . ILE A 1 185 ? -12.322 -17.614 9.193 1.00 65.56 185 ILE A CA 1
ATOM 1427 C C . ILE A 1 185 ? -11.908 -19.061 9.493 1.00 65.56 185 ILE A C 1
ATOM 1429 O O . ILE A 1 185 ? -10.718 -19.357 9.567 1.00 65.56 185 ILE A O 1
ATOM 1433 N N . GLN A 1 186 ? -12.885 -19.967 9.645 1.00 64.31 186 GLN A N 1
ATOM 1434 C CA . GLN A 1 186 ? -12.690 -21.417 9.763 1.00 64.31 186 GLN A CA 1
ATOM 1435 C C . GLN A 1 186 ? -14.049 -22.140 9.690 1.00 64.31 186 GLN A C 1
ATOM 1437 O O . GLN A 1 186 ? -14.996 -21.766 10.386 1.00 64.31 186 GLN A O 1
ATOM 1442 N N . GLY A 1 187 ? -14.158 -23.204 8.888 1.00 71.38 187 GLY A N 1
ATOM 1443 C CA . GLY A 1 187 ? -15.356 -24.054 8.847 1.00 71.38 187 GLY A CA 1
ATOM 1444 C C . GLY A 1 187 ? -16.634 -23.304 8.439 1.00 71.38 187 GLY A C 1
ATOM 1445 O O . GLY A 1 187 ? -16.775 -22.894 7.295 1.00 71.38 187 GLY A O 1
ATOM 1446 N N . PHE A 1 188 ? -17.581 -23.161 9.372 1.00 67.50 188 PHE A N 1
ATOM 1447 C CA . PHE A 1 188 ? -18.909 -22.553 9.166 1.00 67.50 188 PHE A CA 1
ATOM 1448 C C . PHE A 1 188 ? -19.018 -21.099 9.666 1.00 67.50 188 PHE A C 1
ATOM 1450 O O . PHE A 1 188 ? -20.125 -20.555 9.717 1.00 67.50 188 PHE A O 1
ATOM 1457 N N . ILE A 1 189 ? -17.898 -20.487 10.070 1.00 71.62 189 ILE A N 1
ATOM 1458 C CA . ILE A 1 189 ? -17.842 -19.115 10.585 1.00 71.62 189 ILE A CA 1
ATOM 1459 C C . ILE A 1 189 ? -17.373 -18.171 9.475 1.00 71.62 189 ILE A C 1
ATOM 1461 O O . ILE A 1 189 ? -16.232 -18.268 9.014 1.00 71.62 189 ILE A O 1
ATOM 1465 N N . LYS A 1 190 ? -18.240 -17.228 9.094 1.00 80.12 190 LYS A N 1
ATOM 1466 C CA . LYS A 1 190 ? -17.940 -16.191 8.098 1.00 80.12 190 LYS A CA 1
ATOM 1467 C C . LYS A 1 190 ? -17.989 -14.803 8.706 1.00 80.12 190 LYS A C 1
ATOM 1469 O O . LYS A 1 190 ? -18.920 -14.490 9.440 1.00 80.12 190 LYS A O 1
ATOM 1474 N N . LEU A 1 191 ? -17.056 -13.941 8.339 1.00 82.06 191 LEU A N 1
ATOM 1475 C CA . LEU A 1 191 ? -17.100 -12.519 8.656 1.00 82.06 191 LEU A CA 1
ATOM 1476 C C . LEU A 1 191 ? -17.589 -11.743 7.435 1.00 82.06 191 LEU A C 1
ATOM 1478 O O . LEU A 1 191 ? -17.054 -11.918 6.346 1.00 82.06 191 LEU A O 1
ATOM 1482 N N . THR A 1 192 ? -18.572 -10.868 7.608 1.00 85.62 192 THR A N 1
ATOM 1483 C CA . THR A 1 192 ? -19.013 -9.919 6.582 1.00 85.62 192 THR A CA 1
ATOM 1484 C C . THR A 1 192 ? -18.702 -8.507 7.047 1.00 85.62 192 THR A C 1
ATOM 1486 O O . THR A 1 192 ? -18.954 -8.169 8.202 1.00 85.62 192 THR A O 1
ATOM 1489 N N . ILE A 1 193 ? -18.177 -7.668 6.158 1.00 89.62 193 ILE A N 1
ATOM 1490 C CA . ILE A 1 193 ? -17.861 -6.266 6.456 1.00 89.62 193 ILE A CA 1
ATOM 1491 C C . ILE A 1 193 ? -18.570 -5.385 5.432 1.00 89.62 193 ILE A C 1
ATOM 1493 O O . ILE A 1 193 ? -18.417 -5.582 4.232 1.00 89.62 193 ILE A O 1
ATOM 1497 N N . LYS A 1 194 ? -19.357 -4.393 5.860 1.00 89.38 194 LYS A N 1
ATOM 1498 C CA . LYS A 1 194 ? -20.083 -3.540 4.903 1.00 89.38 194 LYS A CA 1
ATOM 1499 C C . LYS A 1 194 ? -19.188 -2.464 4.291 1.00 89.38 194 LYS A C 1
ATOM 1501 O O . LYS A 1 194 ? -19.240 -2.235 3.082 1.00 89.38 194 LYS A O 1
ATOM 1506 N N . GLY A 1 195 ? -18.378 -1.800 5.109 1.00 91.81 195 GLY A N 1
ATOM 1507 C CA . GLY A 1 195 ? -17.516 -0.693 4.691 1.00 91.81 195 GLY A CA 1
ATOM 1508 C C . GLY A 1 195 ? -16.111 -0.836 5.252 1.00 91.81 195 GLY A C 1
ATOM 1509 O O . GLY A 1 195 ? -15.951 -1.300 6.379 1.00 91.81 195 GLY A O 1
ATOM 1510 N N . ILE A 1 196 ? -15.116 -0.442 4.462 1.00 95.62 196 ILE A N 1
ATOM 1511 C CA . ILE A 1 196 ? -13.719 -0.380 4.883 1.00 95.62 196 ILE A CA 1
ATOM 1512 C C . ILE A 1 196 ? -13.201 0.994 4.488 1.00 95.62 196 ILE A C 1
ATOM 1514 O O . ILE A 1 196 ? -13.312 1.363 3.322 1.00 95.62 196 ILE A O 1
ATOM 1518 N N . GLU A 1 197 ? -12.664 1.733 5.449 1.00 96.88 197 GLU A N 1
ATOM 1519 C CA . GLU A 1 197 ? -12.275 3.129 5.260 1.00 96.88 197 GLU A CA 1
ATOM 1520 C C . GLU A 1 197 ? -10.946 3.419 5.962 1.00 96.88 197 GLU A C 1
ATOM 1522 O O . GLU A 1 197 ? -10.767 3.058 7.123 1.00 96.88 197 GLU A O 1
ATOM 1527 N N . PHE A 1 198 ? -10.041 4.112 5.283 1.00 97.25 198 PHE A N 1
ATOM 1528 C CA . PHE A 1 198 ? -8.942 4.834 5.899 1.00 97.25 198 PHE A CA 1
ATOM 1529 C C . PHE A 1 198 ? -9.353 6.276 6.182 1.00 97.25 198 PHE A C 1
ATOM 1531 O O . PHE A 1 198 ? -9.906 6.956 5.323 1.00 97.25 198 PHE A O 1
ATOM 1538 N N . THR A 1 199 ? -8.998 6.778 7.361 1.00 96.38 199 THR A N 1
ATOM 1539 C CA . THR A 1 199 ? -9.075 8.209 7.674 1.00 96.38 199 THR A CA 1
ATOM 1540 C C . THR A 1 199 ? -7.762 8.706 8.239 1.00 96.38 199 THR A C 1
ATOM 1542 O O . THR A 1 199 ? -7.091 7.973 8.967 1.00 96.38 199 THR A O 1
ATOM 1545 N N . VAL A 1 200 ? -7.440 9.965 7.951 1.00 95.19 200 VAL A N 1
ATOM 1546 C CA . VAL A 1 200 ? -6.267 10.656 8.493 1.00 95.19 200 VAL A CA 1
ATOM 1547 C C . VAL A 1 200 ? -6.728 11.847 9.311 1.00 95.19 200 VAL A C 1
ATOM 1549 O O . VAL A 1 200 ? -7.641 12.571 8.918 1.00 95.19 200 VAL A O 1
ATOM 1552 N N . THR A 1 201 ? -6.129 12.036 10.479 1.00 91.62 201 THR A N 1
ATOM 1553 C CA . THR A 1 201 ? -6.352 13.205 11.333 1.00 91.62 201 THR A CA 1
ATOM 1554 C C . THR A 1 201 ? -5.002 13.789 11.731 1.00 91.62 201 THR A C 1
ATOM 1556 O O . THR A 1 201 ? -4.076 13.041 12.041 1.00 91.62 201 THR A O 1
ATOM 1559 N N . ASN A 1 202 ? -4.884 15.119 11.711 1.00 88.31 202 ASN A N 1
ATOM 1560 C CA . ASN A 1 202 ? -3.647 15.844 12.034 1.00 88.31 202 ASN A CA 1
ATOM 1561 C C . ASN A 1 202 ? -2.417 15.372 11.226 1.00 88.31 202 ASN A C 1
ATOM 1563 O O . ASN A 1 202 ? -1.309 15.365 11.749 1.00 88.31 202 ASN A O 1
ATOM 1567 N N . ASP A 1 203 ? -2.627 14.917 9.987 1.00 86.44 203 ASP A N 1
ATOM 1568 C CA . ASP A 1 203 ? -1.621 14.408 9.035 1.00 86.44 203 ASP A CA 1
ATOM 1569 C C . ASP A 1 203 ? -0.808 13.165 9.455 1.00 86.44 203 ASP A C 1
ATOM 1571 O O . ASP A 1 203 ? -0.156 12.560 8.608 1.00 86.44 203 ASP A O 1
ATOM 1575 N N . THR A 1 204 ? -0.858 12.738 10.719 1.00 91.38 204 THR A N 1
ATOM 1576 C CA . THR A 1 204 ? -0.074 11.598 11.238 1.00 91.38 204 THR A CA 1
ATOM 1577 C C . THR A 1 204 ? -0.918 10.504 11.885 1.00 91.38 204 THR A C 1
ATOM 1579 O O . THR A 1 204 ? -0.426 9.408 12.140 1.00 91.38 204 THR A O 1
ATOM 1582 N N . THR A 1 205 ? -2.200 10.757 12.163 1.00 94.38 205 THR A N 1
ATOM 1583 C CA . THR A 1 205 ? -3.076 9.760 12.795 1.00 94.38 205 THR A CA 1
ATOM 1584 C C . THR A 1 205 ? -3.852 9.000 11.731 1.00 94.38 205 THR A C 1
ATOM 1586 O O . THR A 1 205 ? -4.877 9.481 11.249 1.00 94.38 205 THR A O 1
ATOM 1589 N N . TYR A 1 206 ? -3.371 7.809 11.381 1.00 95.88 206 TYR A N 1
ATOM 1590 C CA . TYR A 1 206 ? -4.008 6.914 10.416 1.00 95.88 206 TYR A CA 1
ATOM 1591 C C . TYR A 1 206 ? -4.911 5.905 11.132 1.00 95.88 206 TYR A C 1
ATOM 1593 O O . TYR A 1 206 ? -4.461 5.162 12.006 1.00 95.88 206 TYR A O 1
ATOM 1601 N N . LEU A 1 207 ? -6.184 5.859 10.739 1.00 96.25 207 LEU A N 1
ATOM 1602 C CA . LEU A 1 207 ? -7.164 4.896 11.242 1.00 96.25 207 LEU A CA 1
ATOM 1603 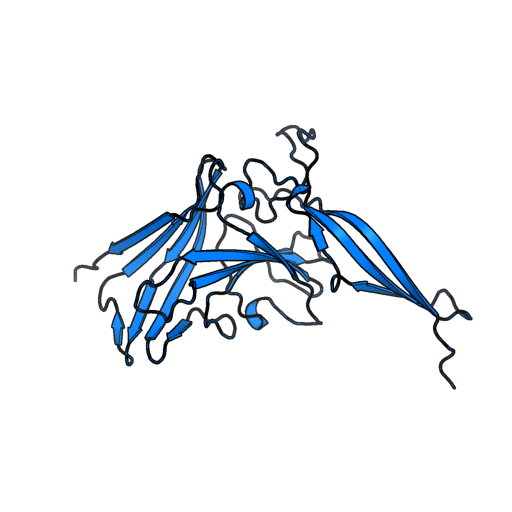C C . LEU A 1 207 ? -7.705 4.063 10.085 1.00 96.25 207 LEU A C 1
ATOM 1605 O O . LEU A 1 207 ? -8.175 4.631 9.102 1.00 96.25 207 LEU A O 1
ATOM 1609 N N . LEU A 1 208 ? -7.709 2.741 10.235 1.00 97.12 208 LEU A N 1
ATOM 1610 C CA . LEU A 1 208 ? -8.444 1.826 9.365 1.00 97.12 208 LEU A CA 1
ATOM 1611 C C . LEU A 1 208 ? -9.718 1.379 10.086 1.00 97.12 208 LEU A C 1
ATOM 1613 O O . LEU A 1 208 ? -9.669 0.842 11.191 1.00 97.12 208 LEU A O 1
ATOM 1617 N N . LYS A 1 209 ? -10.871 1.608 9.465 1.00 96.00 209 LYS A N 1
ATOM 1618 C CA . LYS A 1 209 ? -12.189 1.330 10.032 1.00 96.00 209 LYS A CA 1
ATOM 1619 C C . LYS A 1 209 ? -12.853 0.196 9.276 1.00 96.00 209 LYS A C 1
ATOM 1621 O O . LYS A 1 209 ? -12.986 0.257 8.056 1.00 96.00 209 LYS A O 1
ATOM 1626 N N . PHE A 1 210 ? -13.336 -0.802 10.003 1.00 94.00 210 PHE A N 1
ATOM 1627 C CA . PHE A 1 210 ? -14.258 -1.808 9.490 1.00 94.00 210 PHE A CA 1
ATOM 1628 C C . PHE A 1 210 ? -15.652 -1.510 10.035 1.00 94.00 210 PHE A C 1
ATOM 1630 O O . PHE A 1 210 ? -15.912 -1.625 11.234 1.00 94.00 210 PHE A O 1
ATOM 1637 N N . ASN A 1 211 ? -16.546 -1.110 9.137 1.00 93.25 211 ASN A N 1
ATOM 1638 C CA . ASN A 1 211 ? -17.883 -0.640 9.463 1.00 93.25 211 ASN A CA 1
ATOM 1639 C C . ASN A 1 211 ? -18.920 -1.748 9.254 1.00 93.25 211 ASN A C 1
ATOM 1641 O O . ASN A 1 211 ? -18.954 -2.390 8.198 1.00 93.25 211 ASN A O 1
ATOM 1645 N N . SER A 1 212 ? -19.821 -1.904 10.229 1.00 90.94 212 SER A N 1
ATOM 1646 C CA . SER A 1 212 ? -20.902 -2.900 10.232 1.00 90.94 212 SER A CA 1
ATOM 1647 C C . SER A 1 212 ? -20.389 -4.319 9.968 1.00 90.94 212 SER A C 1
ATOM 1649 O O . SER A 1 212 ? -20.729 -4.946 8.964 1.00 90.94 212 SER A O 1
ATOM 1651 N N . ILE A 1 213 ? -19.539 -4.796 10.873 1.00 90.56 213 ILE A N 1
ATOM 1652 C CA . ILE A 1 213 ? -19.055 -6.171 10.904 1.00 90.56 213 ILE A CA 1
ATOM 1653 C C . ILE A 1 213 ? -20.186 -7.091 11.372 1.00 90.56 213 ILE A C 1
ATOM 1655 O O . ILE A 1 213 ? -20.826 -6.824 12.392 1.00 90.56 213 ILE A O 1
ATOM 1659 N N . ALA A 1 214 ? -20.388 -8.193 10.653 1.00 89.19 214 ALA A N 1
ATOM 1660 C CA . ALA A 1 214 ? -21.280 -9.274 11.041 1.00 89.19 214 ALA A CA 1
ATOM 1661 C C . ALA A 1 214 ? -20.544 -10.620 11.040 1.00 89.19 214 ALA A C 1
ATOM 1663 O O . ALA A 1 214 ? -19.822 -10.944 10.100 1.00 89.19 214 ALA A O 1
ATOM 1664 N N . LEU A 1 215 ? -20.748 -11.416 12.085 1.00 86.38 215 LEU A N 1
ATOM 1665 C CA . LEU A 1 215 ? -20.300 -12.799 12.182 1.00 86.38 215 LEU A CA 1
ATOM 1666 C C . LEU A 1 215 ? -21.459 -13.723 11.808 1.00 86.38 215 LEU A C 1
ATOM 1668 O O . LEU A 1 215 ? -22.477 -13.745 12.491 1.00 86.38 215 LEU A O 1
ATOM 1672 N N . ASN A 1 216 ? -21.313 -14.501 10.747 1.00 85.38 216 ASN A N 1
ATOM 1673 C CA . ASN A 1 216 ? -22.285 -15.498 10.329 1.00 85.38 216 ASN A CA 1
ATOM 1674 C C . ASN A 1 216 ? -21.839 -16.873 10.815 1.00 85.38 216 ASN A C 1
ATOM 1676 O O . ASN A 1 216 ? -20.770 -17.350 10.441 1.00 85.38 216 ASN A O 1
ATOM 1680 N N . VAL A 1 217 ? -22.674 -17.515 11.624 1.00 83.88 217 VAL A N 1
ATOM 1681 C CA . VAL A 1 217 ? -22.439 -18.849 12.180 1.00 83.88 217 VAL A CA 1
ATOM 1682 C C . VAL A 1 217 ? -23.665 -19.696 11.865 1.00 83.88 217 VAL A C 1
ATOM 1684 O O . VAL A 1 217 ? -24.765 -19.342 12.280 1.00 83.88 217 VAL A O 1
ATOM 1687 N N . PHE A 1 218 ? -23.504 -20.782 11.100 1.00 82.00 218 PHE A N 1
ATOM 1688 C CA . PHE A 1 218 ? -24.620 -21.646 10.668 1.00 82.00 218 PHE A CA 1
ATOM 1689 C C . PHE A 1 218 ? -25.822 -20.864 10.094 1.00 82.00 218 PHE A C 1
ATOM 1691 O O . PHE A 1 218 ? -26.966 -21.066 10.495 1.00 82.00 218 PHE A O 1
ATOM 1698 N N . SER A 1 219 ? -25.556 -19.930 9.175 1.00 79.31 219 SER A N 1
ATOM 1699 C CA . SER A 1 219 ? -26.558 -19.046 8.547 1.00 79.31 219 SER A CA 1
ATOM 1700 C C . SER A 1 219 ? -27.267 -18.055 9.482 1.00 79.31 219 SER A C 1
ATOM 1702 O O . SER A 1 219 ? -28.215 -17.393 9.066 1.00 79.31 219 SER A O 1
ATOM 1704 N N . VAL A 1 220 ? -26.799 -17.894 10.722 1.00 83.12 220 VAL A N 1
ATOM 1705 C CA . VAL A 1 220 ? -27.259 -16.847 11.641 1.00 83.12 220 VAL A CA 1
ATOM 1706 C C . VAL A 1 220 ? -26.215 -15.737 11.713 1.00 83.12 220 VAL A C 1
ATOM 1708 O O . VAL A 1 220 ? -25.071 -15.993 12.083 1.00 83.12 220 VAL A O 1
ATOM 1711 N N . SER A 1 221 ? -26.614 -14.504 11.398 1.00 85.56 221 SER A N 1
ATOM 1712 C CA . SER A 1 221 ? -25.760 -13.314 11.495 1.00 85.56 221 SER A CA 1
ATOM 1713 C C . SER A 1 221 ? -25.802 -12.693 12.895 1.00 85.56 221 SER A C 1
ATOM 1715 O O . SER A 1 221 ? -26.873 -12.524 13.484 1.00 85.56 221 SER A O 1
ATOM 1717 N N . PHE A 1 222 ? -24.635 -12.312 13.409 1.00 84.75 222 PHE A N 1
ATOM 1718 C CA . PHE A 1 222 ? -24.442 -11.629 14.684 1.00 84.75 222 PHE A CA 1
ATOM 1719 C C . PHE A 1 222 ? -23.651 -10.326 14.491 1.00 84.75 222 PHE A C 1
ATOM 1721 O O . PHE A 1 222 ? -22.685 -10.324 13.736 1.00 84.75 222 PHE A O 1
ATOM 1728 N N . PRO A 1 223 ? -23.987 -9.242 15.205 1.00 85.75 223 PRO A N 1
ATOM 1729 C CA . PRO A 1 223 ? -25.134 -9.137 16.101 1.00 85.75 223 PRO A CA 1
ATOM 1730 C C . PRO A 1 223 ? -26.457 -9.114 15.308 1.00 85.75 223 PRO A C 1
ATOM 1732 O O . PRO A 1 223 ? -26.504 -8.623 14.184 1.00 85.75 223 PRO A O 1
ATOM 1735 N N . ARG A 1 224 ? -27.535 -9.682 15.876 1.00 81.88 224 ARG A N 1
ATOM 1736 C CA . ARG A 1 224 ? -28.861 -9.720 15.215 1.00 81.88 224 ARG A CA 1
ATOM 1737 C C . ARG A 1 224 ? -29.518 -8.341 15.127 1.00 81.88 224 ARG A C 1
ATOM 1739 O O . ARG A 1 224 ? -30.300 -8.086 14.220 1.00 81.88 224 ARG A O 1
ATOM 1746 N N . TYR A 1 225 ? -29.180 -7.472 16.073 1.00 81.81 225 TYR A N 1
ATOM 1747 C CA . TYR A 1 225 ? -29.622 -6.087 16.152 1.00 81.81 225 TYR A CA 1
ATOM 1748 C C . TYR A 1 225 ? -28.400 -5.196 16.338 1.00 81.81 225 TYR A C 1
ATOM 1750 O O . TYR A 1 225 ? -27.389 -5.635 16.878 1.00 81.81 225 TYR A O 1
ATOM 1758 N N . GLY A 1 226 ? -28.489 -3.943 15.901 1.00 84.19 226 GLY A N 1
ATOM 1759 C CA . GLY A 1 226 ? -27.380 -3.003 16.028 1.00 84.19 226 GLY A CA 1
ATOM 1760 C C . GLY A 1 226 ? -26.259 -3.201 15.006 1.00 84.19 226 GLY A C 1
ATOM 1761 O O . GLY A 1 226 ? -26.432 -3.836 13.967 1.00 84.19 226 GLY A O 1
ATOM 1762 N N . GLN A 1 227 ? -25.121 -2.565 15.272 1.00 87.88 227 GLN A N 1
ATOM 1763 C CA . GLN A 1 227 ? -23.950 -2.555 14.399 1.00 87.88 227 GLN A CA 1
ATOM 1764 C C . GLN A 1 227 ? -22.673 -2.664 15.223 1.00 87.88 227 GLN A C 1
ATOM 1766 O O . GLN A 1 227 ? -22.520 -1.967 16.227 1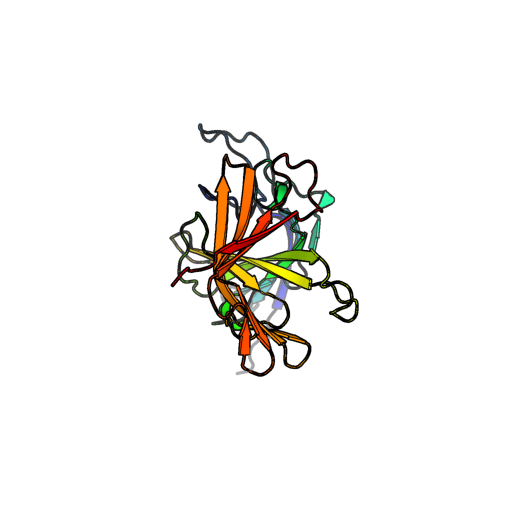.00 87.88 227 GLN A O 1
ATOM 1771 N N . THR A 1 228 ? -21.750 -3.501 14.757 1.00 91.00 228 THR A N 1
ATOM 1772 C CA . THR A 1 228 ? -20.391 -3.592 15.290 1.00 91.00 228 THR A CA 1
ATOM 1773 C C . THR A 1 228 ? -19.432 -2.883 14.344 1.00 91.00 228 THR A C 1
ATOM 1775 O O . THR A 1 228 ? -19.445 -3.148 13.143 1.00 91.00 228 THR A O 1
ATOM 1778 N N . ASN A 1 229 ? -18.585 -2.013 14.880 1.00 92.38 229 ASN A N 1
ATOM 1779 C CA . ASN A 1 229 ? -17.502 -1.362 14.152 1.00 92.38 229 ASN A CA 1
ATOM 1780 C C . ASN A 1 229 ? -16.172 -1.683 14.833 1.00 92.38 229 ASN A C 1
ATOM 1782 O O . ASN A 1 229 ? -16.111 -1.810 16.057 1.00 92.38 229 ASN A O 1
ATOM 1786 N N . LEU A 1 230 ? -15.110 -1.781 14.042 1.00 92.50 230 LEU A N 1
ATOM 1787 C CA . LEU A 1 230 ? -13.748 -1.955 14.529 1.00 92.50 230 LEU A CA 1
ATOM 1788 C C . LEU A 1 230 ? -12.872 -0.829 13.987 1.00 92.50 230 LEU A C 1
ATOM 1790 O O . LEU A 1 230 ? -12.914 -0.527 12.796 1.00 92.50 230 LEU A O 1
ATOM 1794 N N . LEU A 1 231 ? -12.080 -0.231 14.867 1.00 93.88 231 LEU A N 1
ATOM 1795 C CA . LEU A 1 231 ? -11.055 0.748 14.542 1.00 93.88 231 LEU A CA 1
ATOM 1796 C C . LEU A 1 231 ? -9.685 0.121 14.789 1.00 93.88 231 LEU A C 1
ATOM 1798 O O . LEU A 1 231 ? -9.442 -0.459 15.848 1.00 93.88 231 LEU A O 1
ATOM 1802 N N . LEU A 1 232 ? -8.808 0.269 13.809 1.00 95.00 232 LEU A N 1
ATOM 1803 C CA . LEU A 1 232 ? -7.428 -0.191 13.811 1.00 95.00 232 LEU A CA 1
ATOM 1804 C C . LEU A 1 232 ? -6.528 1.035 13.675 1.00 95.00 232 LEU A C 1
ATOM 1806 O O . LEU A 1 232 ? -6.779 1.884 12.817 1.00 95.00 232 LEU A O 1
ATOM 1810 N N . PHE A 1 233 ? -5.506 1.143 14.515 1.00 94.50 233 PHE A N 1
ATOM 1811 C CA . PHE A 1 233 ? -4.659 2.335 14.572 1.00 94.50 233 PHE A CA 1
ATOM 1812 C C . PHE A 1 233 ? -3.216 1.994 14.936 1.00 94.50 233 PHE A C 1
ATOM 1814 O O . PHE A 1 233 ? -2.972 1.095 15.739 1.00 94.50 233 PHE A O 1
ATOM 1821 N N . GLY A 1 234 ? -2.270 2.704 14.325 1.00 92.94 234 GLY A N 1
ATOM 1822 C CA . GLY A 1 234 ? -0.861 2.679 14.719 1.00 92.94 234 GLY A CA 1
ATOM 1823 C C . GLY A 1 234 ? -0.529 3.787 15.718 1.00 92.94 234 GLY A C 1
ATOM 1824 O O . GLY A 1 234 ? -1.418 4.497 16.197 1.00 92.94 234 GLY A O 1
ATOM 1825 N N . ASP A 1 235 ? 0.757 3.945 16.027 1.00 92.56 235 ASP A N 1
ATOM 1826 C CA . ASP A 1 235 ? 1.241 5.033 16.874 1.00 92.56 235 ASP A CA 1
ATOM 1827 C C . ASP A 1 235 ? 1.285 6.365 16.092 1.00 92.56 235 ASP A C 1
ATOM 1829 O O . ASP A 1 235 ? 2.111 6.538 15.185 1.00 92.56 235 ASP A O 1
ATOM 1833 N N . PRO A 1 236 ? 0.464 7.366 16.462 1.00 91.50 236 PRO A N 1
ATOM 1834 C CA . PRO A 1 236 ? 0.458 8.665 15.791 1.00 91.50 236 PRO A CA 1
ATOM 1835 C C . PRO A 1 236 ? 1.759 9.458 15.995 1.00 91.50 236 PRO A C 1
ATOM 1837 O O . PRO A 1 236 ? 1.990 10.433 15.282 1.00 91.50 236 PRO A O 1
ATOM 1840 N N . SER A 1 237 ? 2.615 9.067 16.949 1.00 92.31 237 SER A N 1
ATOM 1841 C CA . SER A 1 237 ? 3.939 9.669 17.139 1.00 92.31 237 SER A CA 1
ATOM 1842 C C . SER A 1 237 ? 5.010 9.094 16.205 1.00 92.31 237 SER A C 1
ATOM 1844 O O . SER A 1 237 ? 6.062 9.712 16.046 1.00 92.31 237 SER A O 1
ATOM 1846 N N . GLY A 1 238 ? 4.746 7.939 15.579 1.00 89.56 238 GLY A N 1
ATOM 1847 C CA . GLY A 1 238 ? 5.670 7.249 14.673 1.00 89.56 238 GLY A CA 1
ATOM 1848 C C . GLY A 1 238 ? 6.875 6.602 15.368 1.00 89.56 238 GLY A C 1
ATOM 1849 O O . GLY A 1 238 ? 7.828 6.211 14.694 1.00 89.56 238 GLY A O 1
ATOM 1850 N N . LYS A 1 239 ? 6.869 6.507 16.707 1.00 92.25 239 LYS A N 1
ATOM 1851 C CA . LYS A 1 239 ? 7.948 5.880 17.488 1.00 92.25 239 LYS A CA 1
ATOM 1852 C C . LYS A 1 239 ? 7.820 4.362 17.507 1.00 92.25 239 LYS A C 1
ATOM 1854 O O . LYS A 1 239 ? 8.837 3.675 17.498 1.00 92.25 239 LYS A O 1
ATOM 1859 N N . ASP A 1 240 ? 6.590 3.858 17.529 1.00 91.44 240 ASP A N 1
ATOM 1860 C CA . ASP A 1 240 ? 6.271 2.443 17.366 1.00 91.44 240 ASP A CA 1
ATOM 1861 C C . ASP A 1 240 ? 5.642 2.196 15.989 1.00 91.44 240 ASP A C 1
ATOM 1863 O O . ASP A 1 240 ? 4.649 2.810 15.607 1.00 91.44 240 ASP A O 1
ATOM 1867 N N . ARG A 1 241 ? 6.237 1.283 15.223 1.00 90.75 241 ARG A N 1
ATOM 1868 C CA . ARG A 1 241 ? 5.798 0.930 13.868 1.00 90.75 241 ARG A CA 1
ATOM 1869 C C . ARG A 1 241 ? 5.416 -0.539 13.727 1.00 90.75 241 ARG A C 1
ATOM 1871 O O . ARG A 1 241 ? 5.211 -1.014 12.613 1.00 90.75 241 ARG A O 1
ATOM 1878 N N . GLU A 1 242 ? 5.349 -1.263 14.835 1.00 89.81 242 GLU A N 1
ATOM 1879 C CA . GLU A 1 242 ? 5.094 -2.702 14.848 1.00 89.81 242 GLU A CA 1
ATOM 1880 C C . GLU A 1 242 ? 3.762 -3.028 15.519 1.00 89.81 242 GLU A C 1
ATOM 1882 O O . GLU A 1 242 ? 3.086 -3.981 15.126 1.00 89.81 242 GLU A O 1
ATOM 1887 N N . THR A 1 243 ? 3.348 -2.219 16.494 1.00 90.50 243 THR A N 1
ATOM 1888 C CA . THR A 1 243 ? 2.127 -2.477 17.256 1.00 90.50 243 THR A CA 1
ATOM 1889 C C . THR A 1 243 ? 0.885 -1.932 16.556 1.00 90.50 243 THR A C 1
ATOM 1891 O O . THR A 1 243 ? 0.808 -0.758 16.191 1.00 90.50 243 THR A O 1
ATOM 1894 N N . LEU A 1 244 ? -0.137 -2.784 16.435 1.00 93.12 244 LEU A N 1
ATOM 1895 C CA . LEU A 1 244 ? -1.474 -2.403 15.983 1.00 93.12 244 LEU A CA 1
ATOM 1896 C C . LEU A 1 244 ? -2.447 -2.345 17.167 1.00 93.12 244 LEU A C 1
ATOM 1898 O O . LEU A 1 244 ? -2.678 -3.349 17.841 1.00 93.12 244 LEU A O 1
ATOM 1902 N N . GLY A 1 245 ? -3.050 -1.181 17.393 1.00 91.50 245 GLY A N 1
ATOM 1903 C CA . GLY A 1 245 ? -4.122 -0.968 18.362 1.00 91.50 245 GLY A CA 1
ATOM 1904 C C . GLY A 1 245 ? -5.503 -1.295 17.791 1.00 91.50 245 GLY A C 1
ATOM 1905 O O . GLY A 1 245 ? -5.758 -1.104 16.602 1.00 91.50 245 GLY A O 1
ATOM 1906 N N . TRP A 1 246 ? -6.393 -1.800 18.652 1.00 91.56 246 TRP A N 1
ATOM 1907 C CA . TRP A 1 246 ? -7.748 -2.235 18.300 1.00 91.56 246 TRP A CA 1
ATOM 1908 C C . TRP A 1 246 ? -8.770 -1.568 19.213 1.00 91.56 246 TRP A C 1
ATOM 1910 O O . TRP A 1 246 ? -8.619 -1.576 20.434 1.00 91.56 246 TRP A O 1
ATOM 1920 N N . TYR A 1 247 ? -9.849 -1.050 18.633 1.00 90.81 247 TYR A N 1
ATOM 1921 C CA . TYR A 1 247 ? -11.008 -0.588 19.387 1.00 90.81 247 TYR A CA 1
ATOM 1922 C C . TYR A 1 247 ? -12.300 -1.051 18.718 1.00 90.81 247 TYR A C 1
ATOM 1924 O O . TYR A 1 247 ? -12.606 -0.669 17.589 1.00 90.81 247 TYR A O 1
ATOM 1932 N N . GLY A 1 248 ? -13.058 -1.893 19.418 1.00 91.44 248 GLY A N 1
ATOM 1933 C CA . GLY A 1 248 ? -14.361 -2.377 18.975 1.00 91.44 248 GLY A CA 1
ATOM 1934 C C . GLY A 1 248 ? -15.490 -1.595 19.634 1.00 91.44 248 GLY A C 1
ATOM 1935 O O . GLY A 1 248 ? -15.499 -1.426 20.852 1.00 91.44 248 GLY A O 1
ATOM 1936 N N . ALA A 1 249 ? -16.467 -1.164 18.842 1.00 90.25 249 ALA A N 1
ATOM 1937 C CA . ALA A 1 249 ? -17.682 -0.527 19.331 1.00 90.25 249 ALA A CA 1
ATOM 1938 C C . ALA A 1 249 ? -18.914 -1.285 18.839 1.00 90.25 249 ALA A C 1
ATOM 1940 O O . ALA A 1 249 ? -18.994 -1.674 17.674 1.00 90.25 249 ALA A O 1
ATOM 1941 N N . TYR A 1 250 ? -19.896 -1.448 19.720 1.00 90.50 250 TYR A N 1
ATOM 1942 C CA . TYR A 1 250 ? -21.211 -1.975 19.383 1.00 90.50 250 TYR A CA 1
ATOM 1943 C C . TYR A 1 250 ? -22.267 -0.925 19.704 1.00 90.50 250 TYR A C 1
ATOM 1945 O O . TYR A 1 250 ? -22.339 -0.424 20.826 1.00 90.50 250 TYR A O 1
ATOM 1953 N N . VAL A 1 251 ? -23.095 -0.604 18.716 1.00 86.88 251 VAL A N 1
ATOM 1954 C CA . VAL A 1 251 ? -24.238 0.289 18.889 1.00 86.88 251 VAL A CA 1
ATOM 1955 C C . VAL A 1 251 ? -25.502 -0.529 18.729 1.00 86.88 251 VAL A C 1
ATOM 1957 O O . VAL A 1 251 ? -25.781 -1.048 17.649 1.00 86.88 251 VAL A O 1
ATOM 1960 N N . ASN A 1 252 ? -26.288 -0.619 19.800 1.00 82.81 252 ASN A N 1
ATOM 1961 C CA . ASN A 1 252 ? -27.612 -1.213 19.726 1.00 82.81 252 ASN A CA 1
ATOM 1962 C C . ASN A 1 252 ? -28.568 -0.240 19.020 1.00 82.81 252 ASN A C 1
ATOM 1964 O O . ASN A 1 252 ? -28.682 0.917 19.428 1.00 82.81 252 ASN A O 1
ATOM 1968 N N . LYS A 1 253 ? -29.284 -0.704 17.994 1.00 69.38 253 LYS A N 1
ATOM 1969 C CA . LYS A 1 253 ? -30.466 0.015 17.515 1.00 69.38 253 LYS A CA 1
ATOM 1970 C C . LYS A 1 253 ? -31.597 -0.341 18.472 1.00 69.38 253 LYS A C 1
ATOM 1972 O O . LYS A 1 253 ? -32.112 -1.449 18.397 1.00 69.38 253 LYS A O 1
ATOM 1977 N N . LYS A 1 254 ? -31.931 0.566 19.396 1.00 58.66 254 LYS A N 1
ATOM 1978 C CA . LYS A 1 254 ? -33.200 0.452 20.124 1.00 58.66 254 LYS A CA 1
ATOM 1979 C C . LYS A 1 254 ? -34.328 0.471 19.088 1.00 58.66 254 LYS A C 1
ATOM 1981 O O . LYS A 1 254 ? -34.282 1.307 18.185 1.00 58.66 254 LYS A O 1
ATOM 1986 N N . GLU A 1 255 ? -35.241 -0.490 19.203 1.00 50.53 255 GLU A N 1
ATOM 1987 C CA . GLU A 1 255 ? -36.524 -0.485 18.490 1.00 50.53 255 GLU A CA 1
ATOM 1988 C C . GLU A 1 255 ? -37.336 0.767 18.836 1.00 50.53 255 GLU A C 1
ATOM 1990 O O . GLU A 1 255 ? -37.251 1.222 20.005 1.00 50.53 255 GLU A O 1
#

Sequence (255 aa):
MQAGARVETRFLFWGNLNFYNLPGFDLFSFGSAYNQQGQEISQGGLNFSNLAIDMSFNPEKTSDSSFNFNISQIIFDISNSLARSNSLYSHFPLKLNQMVQVNEKSMPADLGYISIDAPLAQDTLTYPWFGLEFGLNLGSLGALAAKTDLAAKVLAVWGANSKDQKVFVGIKLPGANGGKKEFDIQGFIKLTIKGIEFTVTNDTTYLLKFNSIALNVFSVSFPRYGQTNLLLFGDPSGKDRETLGWYGAYVNKKE

Mean predicted aligned error: 6.93 Å